Protein AF-A0A8I1Q1S7-F1 (afdb_monomer)

Structure (mmCIF, N/CA/C/O backbone):
data_AF-A0A8I1Q1S7-F1
#
_entry.id   AF-A0A8I1Q1S7-F1
#
loop_
_atom_site.group_PDB
_atom_site.id
_atom_site.type_symbol
_atom_site.label_atom_id
_atom_site.label_alt_id
_atom_site.label_comp_id
_atom_site.label_asym_id
_atom_site.label_entity_id
_atom_site.label_seq_id
_atom_site.pdbx_PDB_ins_code
_atom_site.Cartn_x
_atom_site.Cartn_y
_atom_site.Cartn_z
_atom_site.occupancy
_atom_site.B_iso_or_equiv
_atom_site.auth_seq_id
_atom_site.auth_comp_id
_atom_site.auth_asym_id
_atom_site.auth_atom_id
_atom_site.pdbx_PDB_model_num
ATOM 1 N N . MET A 1 1 ? -30.218 17.780 20.038 1.00 42.03 1 MET A N 1
ATOM 2 C CA . MET A 1 1 ? -30.776 17.510 18.694 1.00 42.03 1 MET A CA 1
ATOM 3 C C . MET A 1 1 ? -29.643 17.587 17.674 1.00 42.03 1 MET A C 1
ATOM 5 O O . MET A 1 1 ? -29.220 18.681 17.337 1.00 42.03 1 MET A O 1
ATOM 9 N N . THR A 1 2 ? -29.057 16.463 17.250 1.00 46.38 2 THR A N 1
ATOM 10 C CA . THR A 1 2 ? -28.008 16.478 16.210 1.00 46.38 2 THR A CA 1
ATOM 11 C C . THR A 1 2 ? -28.668 16.445 14.841 1.00 46.38 2 THR A C 1
ATOM 13 O O . THR A 1 2 ? -29.388 15.492 14.549 1.00 46.38 2 THR A O 1
ATOM 16 N N . ALA A 1 3 ? -28.438 17.475 14.022 1.00 51.31 3 ALA A N 1
ATOM 17 C CA . ALA A 1 3 ? -28.913 17.534 12.644 1.00 51.31 3 ALA A CA 1
ATOM 18 C C . ALA A 1 3 ? -28.589 16.216 11.920 1.00 51.31 3 ALA A C 1
ATOM 20 O O . ALA A 1 3 ? -27.432 15.786 11.889 1.00 51.31 3 ALA A O 1
ATOM 21 N N . SER A 1 4 ? -29.618 15.555 11.386 1.00 63.81 4 SER A N 1
ATOM 22 C CA . SER A 1 4 ? -29.458 14.343 10.584 1.00 63.81 4 SER A CA 1
ATOM 23 C C . SER A 1 4 ? -28.574 14.679 9.385 1.00 63.81 4 SER A C 1
ATOM 25 O O . SER A 1 4 ? -28.957 15.457 8.511 1.00 63.81 4 SER A O 1
ATOM 27 N N . ALA A 1 5 ? -27.347 14.164 9.377 1.00 74.56 5 ALA A N 1
A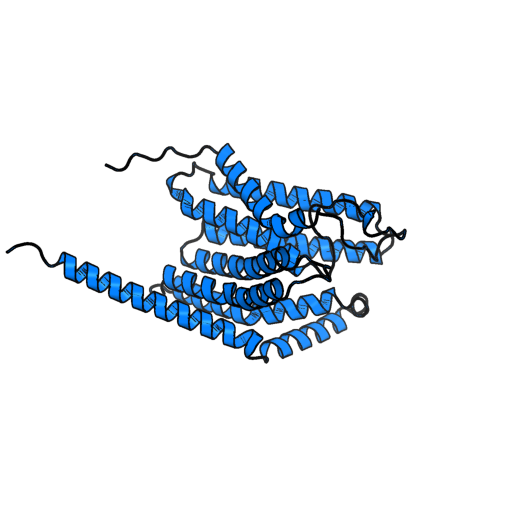TOM 28 C CA . ALA A 1 5 ? -26.440 14.386 8.267 1.00 74.56 5 ALA A CA 1
ATOM 29 C C . ALA A 1 5 ? -27.014 13.745 6.998 1.00 74.56 5 ALA A C 1
ATOM 31 O O . ALA A 1 5 ? -27.356 12.563 7.009 1.00 74.56 5 ALA A O 1
ATOM 32 N N . ARG A 1 6 ? -27.087 14.512 5.903 1.00 82.94 6 ARG A N 1
ATOM 33 C CA . ARG A 1 6 ? -27.602 14.014 4.620 1.00 82.94 6 ARG A CA 1
ATOM 34 C C . ARG A 1 6 ? -26.815 12.774 4.155 1.00 82.94 6 ARG A C 1
ATOM 36 O O . ARG A 1 6 ? -25.581 12.776 4.264 1.00 82.94 6 ARG A O 1
ATOM 43 N N . PRO A 1 7 ? -27.501 11.733 3.644 1.00 87.94 7 PRO A N 1
ATOM 44 C CA . PRO A 1 7 ? -26.839 10.568 3.071 1.00 87.94 7 PRO A CA 1
ATOM 45 C C . PRO A 1 7 ? -26.042 10.969 1.826 1.00 87.94 7 PRO A C 1
ATOM 47 O O . PRO A 1 7 ? -26.438 11.868 1.082 1.00 87.94 7 PRO A O 1
ATOM 50 N N . LEU A 1 8 ? -24.910 10.303 1.604 1.00 92.31 8 LEU A N 1
ATOM 51 C CA . LEU A 1 8 ? -24.112 10.477 0.393 1.00 92.31 8 LEU A CA 1
ATOM 52 C C . LEU A 1 8 ? -24.800 9.757 -0.772 1.00 92.31 8 LEU A C 1
ATOM 54 O O . LEU A 1 8 ? -25.428 8.714 -0.584 1.00 92.31 8 LEU A O 1
ATOM 58 N N . ASN A 1 9 ? -24.656 10.283 -1.985 1.00 95.25 9 ASN A N 1
ATOM 59 C CA . ASN A 1 9 ? -25.058 9.557 -3.186 1.00 95.25 9 ASN A CA 1
ATOM 60 C C . ASN A 1 9 ? -23.926 8.618 -3.652 1.00 95.25 9 ASN A C 1
ATOM 62 O O . ASN A 1 9 ? -22.771 8.737 -3.230 1.00 95.25 9 ASN A O 1
ATOM 66 N N . LEU A 1 10 ? -24.258 7.656 -4.517 1.00 96.44 10 LEU A N 1
ATOM 67 C CA . LEU A 1 10 ? -23.280 6.689 -5.029 1.00 96.44 10 LEU A CA 1
ATOM 68 C C . LEU A 1 10 ? -22.178 7.359 -5.855 1.00 96.44 10 LEU A C 1
ATOM 70 O O . LEU A 1 10 ? -21.025 6.955 -5.751 1.00 96.44 10 LEU A O 1
ATOM 74 N N . LEU A 1 11 ? -22.505 8.414 -6.606 1.00 97.19 11 LEU A N 1
ATOM 75 C CA . LEU A 1 11 ? -21.528 9.160 -7.399 1.00 97.19 11 LEU A CA 1
ATOM 76 C C . LEU A 1 11 ? -20.424 9.765 -6.522 1.00 97.19 11 LEU A C 1
ATOM 78 O O . LEU A 1 11 ? -19.246 9.639 -6.837 1.00 97.19 11 LEU A O 1
ATOM 82 N N . LEU A 1 12 ? -20.786 10.357 -5.383 1.00 97.31 12 LEU A N 1
ATOM 83 C CA . LEU A 1 12 ? -19.822 10.896 -4.429 1.00 97.31 12 LEU A CA 1
ATOM 84 C C . LEU A 1 12 ? -18.992 9.784 -3.777 1.00 97.31 12 LEU A C 1
ATOM 86 O O . LEU A 1 12 ? -17.811 9.979 -3.516 1.00 97.31 12 LEU A O 1
ATOM 90 N N . CYS A 1 13 ? -19.573 8.602 -3.560 1.00 98.06 13 CYS A N 1
ATOM 91 C CA . CYS A 1 13 ? -18.819 7.434 -3.099 1.00 98.06 13 CYS A CA 1
ATOM 92 C C . CYS A 1 13 ? -17.771 6.996 -4.137 1.00 98.06 13 CYS A C 1
ATOM 94 O O . CYS A 1 13 ? -16.625 6.748 -3.770 1.00 98.06 13 CYS A O 1
ATOM 96 N N . VAL A 1 14 ? -18.125 6.971 -5.428 1.00 98.44 14 VAL A N 1
ATOM 97 C CA . VAL A 1 14 ? -17.162 6.728 -6.517 1.00 98.44 14 VAL A CA 1
ATOM 98 C C . VAL A 1 14 ? -16.082 7.810 -6.531 1.00 98.44 14 VAL A C 1
ATOM 100 O O . VAL A 1 14 ? -14.900 7.479 -6.569 1.00 98.44 14 VAL A O 1
ATOM 103 N N . ALA A 1 15 ? -16.460 9.086 -6.424 1.00 98.50 15 ALA A N 1
ATOM 104 C CA . ALA A 1 15 ? -15.519 10.206 -6.406 1.00 98.50 15 ALA A CA 1
ATOM 105 C C . ALA A 1 15 ? -14.531 10.127 -5.229 1.00 98.50 15 ALA A C 1
ATOM 107 O O . ALA A 1 15 ? -13.346 10.391 -5.410 1.00 98.50 15 ALA A O 1
ATOM 108 N N . ILE A 1 16 ? -14.983 9.698 -4.045 1.00 98.56 16 ILE A N 1
ATOM 109 C CA . ILE A 1 16 ? -14.106 9.416 -2.897 1.00 98.56 16 ILE A CA 1
ATOM 110 C C . ILE A 1 16 ? -13.096 8.318 -3.248 1.00 98.56 16 ILE A C 1
ATOM 112 O O . ILE A 1 16 ? -11.919 8.449 -2.924 1.00 98.56 16 ILE A O 1
ATOM 116 N N . GLY A 1 17 ? -13.538 7.251 -3.918 1.00 98.75 17 GLY A N 1
ATOM 117 C CA . GLY A 1 17 ? -12.654 6.179 -4.375 1.00 98.75 17 GLY A CA 1
ATOM 118 C C . GLY A 1 17 ? -11.604 6.658 -5.379 1.00 98.75 17 GLY A C 1
ATOM 119 O O . GLY A 1 17 ? -10.420 6.374 -5.217 1.00 98.75 17 GLY A O 1
ATOM 120 N N . VAL A 1 18 ? -12.024 7.446 -6.370 1.00 98.81 18 VAL A N 1
ATOM 121 C CA . VAL A 1 18 ? -11.129 8.058 -7.363 1.00 98.81 18 VAL A CA 1
ATOM 122 C C . VAL A 1 18 ? -10.103 8.962 -6.681 1.00 98.81 18 VAL A C 1
ATOM 124 O O . VAL A 1 18 ? -8.904 8.801 -6.896 1.00 98.81 18 VAL A O 1
ATOM 127 N N . ALA A 1 19 ? -10.551 9.865 -5.805 1.00 98.75 19 ALA A N 1
ATOM 128 C CA . ALA A 1 19 ? -9.669 10.760 -5.063 1.00 98.75 19 ALA A CA 1
ATOM 129 C C . ALA A 1 19 ? -8.667 9.983 -4.197 1.00 98.75 19 ALA A C 1
ATOM 131 O O . ALA A 1 19 ? -7.489 10.324 -4.163 1.00 98.75 19 ALA A O 1
ATOM 132 N N . ALA A 1 20 ? -9.104 8.905 -3.544 1.00 98.81 20 ALA A N 1
ATOM 133 C CA . ALA A 1 20 ? -8.230 8.057 -2.745 1.00 98.81 20 ALA A CA 1
ATOM 134 C C . ALA A 1 20 ? -7.141 7.372 -3.589 1.00 98.81 20 ALA A C 1
ATOM 136 O O . ALA A 1 20 ? -5.979 7.344 -3.186 1.00 98.81 20 ALA A O 1
ATOM 137 N N . ALA A 1 21 ? -7.480 6.868 -4.778 1.00 98.62 21 ALA A N 1
ATOM 138 C CA . ALA A 1 21 ? -6.491 6.290 -5.684 1.00 98.62 21 ALA A CA 1
ATOM 139 C C . ALA A 1 21 ? -5.512 7.339 -6.232 1.00 98.62 21 ALA A C 1
ATOM 141 O O . ALA A 1 21 ? -4.316 7.067 -6.285 1.00 98.62 21 ALA A O 1
ATOM 142 N N . ILE A 1 22 ? -5.984 8.549 -6.555 1.00 98.56 22 ILE A N 1
ATOM 143 C CA . ILE A 1 22 ? -5.115 9.671 -6.951 1.00 98.56 22 ILE A CA 1
ATOM 144 C C . ILE A 1 22 ? -4.149 10.029 -5.818 1.00 98.56 22 ILE A C 1
ATOM 146 O O . ILE A 1 22 ? -2.958 10.179 -6.073 1.00 98.56 22 ILE A O 1
ATOM 150 N N . VAL A 1 23 ? -4.625 10.089 -4.566 1.00 98.56 23 VAL A N 1
ATOM 151 C CA . VAL A 1 23 ? -3.761 10.268 -3.385 1.00 98.56 23 VAL A CA 1
ATOM 152 C C . VAL A 1 23 ? -2.688 9.179 -3.330 1.00 98.56 23 VAL A C 1
ATOM 154 O O . VAL A 1 23 ? -1.519 9.480 -3.105 1.00 98.56 23 VAL A O 1
ATOM 157 N N . GLY A 1 24 ? -3.055 7.926 -3.606 1.00 98.38 24 GLY A N 1
ATOM 158 C CA . GLY A 1 24 ? -2.105 6.819 -3.722 1.00 98.38 24 GLY A CA 1
ATOM 159 C C . GLY A 1 24 ? -1.012 7.060 -4.767 1.00 98.38 24 GLY A C 1
ATOM 160 O O . GLY A 1 24 ? 0.151 6.799 -4.489 1.00 98.38 24 GLY A O 1
ATOM 161 N N . LEU A 1 25 ? -1.356 7.622 -5.927 1.00 98.12 25 LEU A N 1
ATOM 162 C CA . LEU A 1 25 ? -0.417 7.897 -7.022 1.00 98.12 25 LEU A CA 1
ATOM 163 C C . LEU A 1 25 ? 0.408 9.184 -6.844 1.00 98.12 25 LEU A C 1
ATOM 165 O O . LEU A 1 25 ? 1.323 9.420 -7.632 1.00 98.12 25 LEU A O 1
ATOM 169 N N . LEU A 1 26 ? 0.134 10.008 -5.824 1.00 97.31 26 LEU A N 1
ATOM 170 C CA . LEU A 1 26 ? 0.815 11.296 -5.618 1.00 97.31 26 LEU A CA 1
ATOM 171 C C . LEU A 1 26 ? 2.350 11.240 -5.673 1.00 97.31 26 LEU A C 1
ATOM 173 O O . LEU A 1 26 ? 2.903 12.097 -6.361 1.00 97.31 26 LEU A O 1
ATOM 177 N N . PRO A 1 27 ? 3.047 10.267 -5.044 1.00 95.69 27 PRO A N 1
ATOM 178 C CA . PRO A 1 27 ? 4.507 10.183 -5.097 1.00 95.69 27 PRO A CA 1
ATOM 179 C C . PRO A 1 27 ? 5.053 10.129 -6.521 1.00 95.69 27 PRO A C 1
ATOM 181 O O . PRO A 1 27 ? 6.169 10.564 -6.767 1.00 95.69 27 PRO A O 1
ATOM 184 N N . TRP A 1 28 ? 4.264 9.604 -7.458 1.00 96.69 28 TRP A N 1
ATOM 185 C CA . TRP A 1 28 ? 4.623 9.519 -8.864 1.00 96.69 28 TRP A CA 1
ATOM 186 C C . TRP A 1 28 ? 4.097 10.688 -9.696 1.00 96.69 28 TRP A C 1
ATOM 188 O O . TRP A 1 28 ? 4.766 11.158 -10.611 1.00 96.69 28 TRP A O 1
ATOM 198 N N . ILE A 1 29 ? 2.921 11.216 -9.359 1.00 96.06 29 ILE A N 1
ATOM 199 C CA . ILE A 1 29 ? 2.371 12.399 -10.032 1.00 96.06 29 ILE A CA 1
ATOM 200 C C . ILE A 1 29 ? 3.326 13.591 -9.893 1.00 96.06 29 ILE A C 1
ATOM 202 O O . ILE A 1 29 ? 3.583 14.288 -10.874 1.00 96.06 29 ILE A O 1
ATOM 206 N N . VAL A 1 30 ? 3.903 13.801 -8.704 1.00 94.44 30 VAL A N 1
ATOM 207 C CA . VAL A 1 30 ? 4.793 14.947 -8.444 1.00 94.44 30 VAL A CA 1
ATOM 208 C C . VAL A 1 30 ? 6.138 14.870 -9.174 1.00 94.44 30 VAL A C 1
ATOM 210 O O . VAL A 1 30 ? 6.805 15.891 -9.299 1.00 94.44 30 VAL A O 1
ATOM 213 N N . THR A 1 31 ? 6.535 13.700 -9.687 1.00 90.88 31 THR A N 1
ATOM 214 C CA . THR A 1 31 ? 7.765 13.544 -10.488 1.00 90.88 31 THR A CA 1
ATOM 215 C C . THR A 1 31 ? 7.543 13.800 -11.980 1.00 90.88 31 THR A C 1
ATOM 217 O O . THR A 1 31 ? 8.477 13.684 -12.770 1.00 90.88 31 THR A O 1
ATOM 220 N N . GLY A 1 32 ? 6.312 14.120 -12.395 1.00 92.56 32 GLY A N 1
ATOM 221 C CA . GLY A 1 32 ? 5.947 14.293 -13.803 1.00 92.56 32 GLY A CA 1
ATOM 222 C C . GLY A 1 32 ? 5.611 12.987 -14.530 1.00 92.56 32 GLY A C 1
ATOM 223 O O . GLY A 1 32 ? 5.350 13.015 -15.730 1.00 92.56 32 GLY A O 1
ATOM 224 N N . MET A 1 33 ? 5.578 11.853 -13.819 1.00 94.44 33 MET A N 1
ATOM 225 C CA . MET A 1 33 ? 5.112 10.553 -14.323 1.00 94.44 33 MET A CA 1
ATOM 226 C C . MET A 1 33 ? 5.853 10.002 -15.554 1.00 94.44 33 MET A C 1
ATOM 228 O O . MET A 1 33 ? 5.333 9.135 -16.259 1.00 94.44 33 MET A O 1
ATOM 232 N N . ARG A 1 34 ? 7.065 10.484 -15.840 1.00 94.44 34 ARG A N 1
ATOM 233 C CA . ARG A 1 34 ? 7.883 9.981 -16.952 1.00 94.44 34 ARG A CA 1
ATOM 234 C C . ARG A 1 34 ? 8.442 8.614 -16.617 1.00 94.44 34 ARG A C 1
ATOM 236 O O . ARG A 1 34 ? 9.060 8.453 -15.572 1.00 94.44 34 ARG A O 1
ATOM 243 N N . LEU A 1 35 ? 8.233 7.637 -17.491 1.00 93.75 35 LEU A N 1
ATOM 244 C CA . LEU A 1 35 ? 8.673 6.265 -17.273 1.00 93.75 35 LEU A CA 1
ATOM 245 C C . LEU A 1 35 ? 10.171 6.222 -16.896 1.00 93.75 35 LEU A C 1
ATOM 247 O O . LEU A 1 35 ? 10.981 6.864 -17.567 1.00 93.75 35 LEU A O 1
ATOM 251 N N . PRO A 1 36 ? 10.570 5.461 -15.857 1.00 91.75 36 PRO A N 1
ATOM 252 C CA . PRO A 1 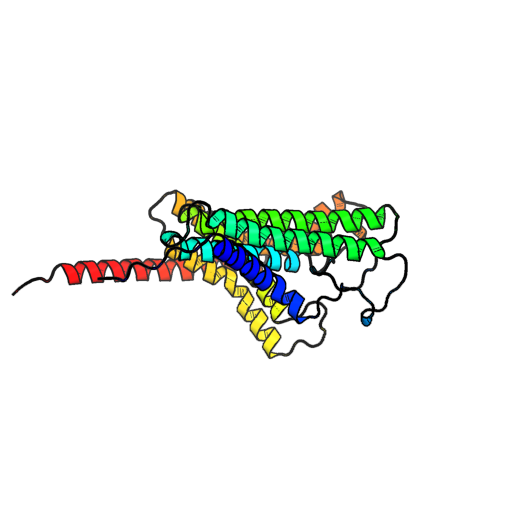36 ? 11.985 5.252 -15.567 1.00 91.75 36 PRO A CA 1
ATOM 253 C C . PRO A 1 36 ? 12.706 4.631 -16.767 1.00 91.75 36 PRO A C 1
ATOM 255 O O . PRO A 1 36 ? 12.077 3.934 -17.568 1.00 91.75 36 PRO A O 1
ATOM 258 N N . LEU A 1 37 ? 14.025 4.821 -16.857 1.00 90.50 37 LEU A N 1
ATOM 259 C CA . LEU A 1 37 ? 14.824 4.285 -17.960 1.00 90.50 37 LEU A CA 1
ATOM 260 C C . LEU A 1 37 ? 14.599 2.770 -18.134 1.00 90.50 37 LEU A C 1
ATOM 262 O O . LEU A 1 37 ? 14.792 1.986 -17.199 1.00 90.50 37 LEU A O 1
ATOM 266 N N . GLN A 1 38 ? 14.198 2.354 -19.338 1.00 90.00 38 GLN A N 1
ATOM 267 C CA . GLN A 1 38 ? 13.896 0.958 -19.645 1.00 90.00 38 GLN A CA 1
ATOM 268 C C . GLN A 1 38 ? 15.071 0.265 -20.329 1.00 90.00 38 GLN A C 1
ATOM 270 O O . GLN A 1 38 ? 15.273 0.373 -21.533 1.00 90.00 38 GLN A O 1
ATOM 275 N N . ASN A 1 39 ? 15.794 -0.557 -19.574 1.00 84.69 39 ASN A N 1
ATOM 276 C CA . ASN A 1 39 ? 16.903 -1.351 -20.122 1.00 84.69 39 ASN A CA 1
ATOM 277 C C . ASN A 1 39 ? 16.437 -2.507 -21.029 1.00 84.69 39 ASN A C 1
ATOM 279 O O . ASN A 1 39 ? 17.267 -3.180 -21.629 1.00 84.69 39 ASN A O 1
ATOM 283 N N . ALA A 1 40 ? 15.130 -2.782 -21.072 1.00 85.31 40 ALA A N 1
ATOM 284 C CA . ALA A 1 40 ? 14.526 -3.850 -21.870 1.00 85.31 40 ALA A CA 1
ATOM 285 C C . ALA A 1 40 ? 13.922 -3.342 -23.194 1.00 85.31 40 ALA A C 1
ATOM 287 O O . ALA A 1 40 ? 13.301 -4.114 -23.926 1.00 85.31 40 ALA A O 1
ATOM 288 N N . TRP A 1 41 ? 14.060 -2.048 -23.493 1.00 90.50 41 TRP A N 1
ATOM 289 C CA . TRP A 1 41 ? 13.573 -1.466 -24.739 1.00 90.50 41 TRP A CA 1
ATOM 290 C C . TRP A 1 41 ? 14.485 -1.781 -25.926 1.00 90.50 41 TRP A C 1
ATOM 292 O O . TRP A 1 41 ? 15.680 -2.028 -25.766 1.00 90.50 41 TRP A O 1
ATOM 302 N N . ALA A 1 42 ? 13.893 -1.840 -27.121 1.00 88.44 42 ALA A N 1
ATOM 303 C CA . ALA A 1 42 ? 14.597 -2.218 -28.347 1.00 88.44 42 ALA A CA 1
ATOM 304 C C . ALA A 1 42 ? 15.544 -1.118 -28.839 1.00 88.44 42 ALA A C 1
ATOM 306 O O . ALA A 1 42 ? 16.627 -1.414 -29.339 1.00 88.44 42 ALA A O 1
ATOM 307 N N . ALA A 1 43 ? 15.141 0.139 -28.663 1.00 88.38 43 ALA A N 1
ATOM 308 C CA . ALA A 1 43 ? 15.950 1.312 -28.950 1.00 88.38 43 ALA A CA 1
ATOM 309 C C . ALA A 1 43 ? 16.303 2.036 -27.648 1.00 88.38 43 ALA A C 1
ATOM 311 O O . ALA A 1 43 ? 15.501 2.084 -26.711 1.00 88.38 43 ALA A O 1
ATOM 312 N N . ALA A 1 44 ? 17.499 2.621 -27.607 1.00 87.44 44 ALA A N 1
ATOM 313 C CA . ALA A 1 44 ? 17.868 3.536 -26.540 1.00 87.44 44 ALA A CA 1
ATOM 314 C C . ALA A 1 44 ? 17.041 4.821 -26.674 1.00 87.44 44 ALA A C 1
ATOM 316 O O . ALA A 1 44 ? 17.011 5.436 -27.738 1.00 87.44 44 ALA A O 1
ATOM 317 N N . VAL A 1 45 ? 16.382 5.215 -25.587 1.00 91.12 45 VAL A N 1
ATOM 318 C CA . VAL A 1 45 ? 15.589 6.444 -25.495 1.00 91.12 45 VAL A CA 1
ATOM 319 C C . VAL A 1 45 ? 16.132 7.251 -24.324 1.00 91.12 45 VAL A C 1
ATOM 321 O O . VAL A 1 45 ? 16.422 6.688 -23.263 1.00 91.12 45 VAL A O 1
ATOM 324 N N . MET A 1 46 ? 16.329 8.553 -24.531 1.00 91.00 46 MET A N 1
ATOM 325 C CA . MET A 1 46 ? 16.847 9.429 -23.484 1.00 91.00 46 MET A CA 1
ATOM 326 C C . MET A 1 46 ? 15.820 9.584 -22.353 1.00 91.00 46 MET A C 1
ATOM 328 O O . MET A 1 46 ? 14.618 9.504 -22.610 1.00 91.00 46 MET A O 1
ATOM 332 N N . PRO A 1 47 ? 16.256 9.817 -21.100 1.00 87.81 47 PRO A N 1
ATOM 333 C CA . PRO A 1 47 ? 15.342 9.978 -19.966 1.00 87.81 47 PRO A CA 1
ATOM 334 C C . PRO A 1 47 ? 14.244 11.029 -20.195 1.00 87.81 47 PRO A C 1
ATOM 336 O O . PRO A 1 47 ? 13.092 10.800 -19.829 1.00 87.81 47 PRO A O 1
ATOM 339 N N . ASP A 1 48 ? 14.579 12.140 -20.855 1.00 89.19 48 ASP A N 1
ATOM 340 C CA . ASP A 1 48 ? 13.645 13.239 -21.136 1.00 89.19 48 ASP A CA 1
ATOM 341 C C . ASP A 1 48 ? 12.637 12.918 -22.252 1.00 89.19 48 ASP A C 1
ATOM 343 O O . ASP A 1 48 ? 11.588 13.560 -22.345 1.00 89.19 48 ASP A O 1
ATOM 347 N N . ASP A 1 49 ? 12.904 11.882 -23.045 1.00 92.44 49 ASP A N 1
ATOM 348 C CA . ASP A 1 49 ? 12.037 11.408 -24.128 1.00 92.44 49 ASP A CA 1
ATOM 349 C C . ASP A 1 49 ? 11.205 10.184 -23.714 1.00 92.44 49 ASP A C 1
ATOM 351 O O . ASP A 1 49 ? 10.373 9.698 -24.483 1.00 92.44 49 ASP A O 1
ATOM 355 N N . MET A 1 50 ? 11.390 9.679 -22.487 1.00 94.56 50 MET A N 1
ATOM 356 C CA . MET A 1 50 ? 10.583 8.577 -21.968 1.00 94.56 50 MET A CA 1
ATOM 357 C C . MET A 1 50 ? 9.105 8.988 -21.865 1.00 94.56 50 MET A C 1
ATOM 359 O O . MET A 1 50 ? 8.796 10.089 -21.380 1.00 94.56 50 MET A O 1
ATOM 363 N N . PRO A 1 51 ? 8.170 8.111 -22.285 1.00 95.75 51 PRO A N 1
ATOM 364 C CA . PRO A 1 51 ? 6.750 8.426 -22.292 1.00 95.75 51 PRO A CA 1
ATOM 365 C C . PRO A 1 51 ? 6.206 8.574 -20.872 1.00 95.75 51 PRO A C 1
ATOM 367 O O . PRO A 1 51 ? 6.750 8.043 -19.902 1.00 95.75 51 PRO A O 1
ATOM 370 N N . ILE A 1 52 ? 5.071 9.255 -20.758 1.00 96.75 52 ILE A N 1
ATOM 371 C CA . ILE A 1 52 ? 4.336 9.339 -19.499 1.00 96.75 52 ILE A CA 1
ATOM 372 C C . ILE A 1 52 ? 3.625 8.007 -19.236 1.00 96.75 52 ILE A C 1
ATOM 374 O O . ILE A 1 52 ? 2.931 7.468 -20.102 1.00 96.75 52 ILE A O 1
ATOM 378 N N . ALA A 1 53 ? 3.766 7.499 -18.017 1.00 97.38 53 ALA A N 1
ATOM 379 C CA . ALA A 1 53 ? 3.099 6.300 -17.538 1.00 97.38 53 ALA A CA 1
ATOM 380 C C . ALA A 1 53 ? 2.537 6.542 -16.136 1.00 97.38 53 ALA A C 1
ATOM 382 O O . ALA A 1 53 ? 3.206 7.133 -15.300 1.00 97.38 53 ALA A O 1
ATOM 383 N N . LEU A 1 54 ? 1.331 6.067 -15.840 1.00 97.62 54 LEU A N 1
ATOM 384 C CA . LEU A 1 54 ? 0.664 6.298 -14.550 1.00 97.62 54 LEU A CA 1
ATOM 385 C C . LEU A 1 54 ? 1.283 5.516 -13.380 1.00 97.62 54 LEU A C 1
ATOM 387 O O . LEU A 1 54 ? 1.006 5.815 -12.220 1.00 97.62 54 LEU A O 1
ATOM 391 N N . LEU A 1 55 ? 2.133 4.535 -13.677 1.00 97.69 55 LEU A N 1
ATOM 392 C CA . LEU A 1 55 ? 2.939 3.785 -12.719 1.00 97.69 55 LEU A CA 1
ATOM 393 C C . LEU A 1 55 ? 4.417 3.794 -13.140 1.00 97.69 55 LEU A C 1
ATOM 395 O O . LEU A 1 55 ? 4.707 3.605 -14.328 1.00 97.69 55 LEU A O 1
ATOM 399 N N . PRO A 1 56 ? 5.355 3.930 -12.184 1.00 96.19 56 PRO A N 1
ATOM 400 C CA . PRO A 1 56 ? 6.788 3.882 -12.433 1.00 96.19 56 PRO A CA 1
ATOM 401 C C . PRO A 1 56 ? 7.218 2.436 -12.682 1.00 96.19 56 PRO A C 1
ATOM 403 O O . PRO A 1 56 ? 7.685 1.760 -11.773 1.00 96.19 56 PRO A O 1
ATOM 406 N N . PHE A 1 57 ? 7.032 1.930 -13.898 1.00 95.31 57 PHE A N 1
ATOM 407 C CA . PHE A 1 57 ? 7.300 0.530 -14.227 1.00 95.31 57 PHE A CA 1
ATOM 408 C C . PHE A 1 57 ? 8.803 0.220 -14.202 1.00 95.31 57 PHE A C 1
ATOM 410 O O . PHE A 1 57 ? 9.533 0.549 -15.134 1.00 95.31 57 PHE A O 1
ATOM 417 N N . SER A 1 58 ? 9.287 -0.396 -13.125 1.00 92.06 58 SER A N 1
ATOM 418 C CA . SER A 1 58 ? 10.685 -0.810 -12.978 1.00 92.06 58 SER A CA 1
ATOM 419 C C . SER A 1 58 ? 10.830 -1.843 -11.849 1.00 92.06 58 SER A C 1
ATOM 421 O O . SER A 1 58 ? 10.081 -1.784 -10.870 1.00 92.06 58 SER A O 1
ATOM 423 N N . PRO A 1 59 ? 11.810 -2.768 -11.911 1.00 90.12 59 PRO A N 1
ATOM 424 C CA . PRO A 1 59 ? 12.124 -3.659 -10.794 1.00 90.12 59 PRO A CA 1
ATOM 425 C C . PRO A 1 59 ? 12.532 -2.904 -9.521 1.00 90.12 59 PRO A C 1
ATOM 427 O O . PRO A 1 59 ? 12.327 -3.391 -8.413 1.00 90.12 59 PRO A O 1
ATOM 430 N N . TYR A 1 60 ? 13.088 -1.696 -9.666 1.00 90.44 60 TYR A N 1
ATOM 431 C CA . TYR A 1 60 ? 13.574 -0.890 -8.541 1.00 90.44 60 TYR A CA 1
ATOM 432 C C . TYR A 1 60 ? 12.460 -0.132 -7.808 1.00 90.44 60 TYR A C 1
ATOM 434 O O . TYR A 1 60 ? 12.675 0.384 -6.716 1.00 90.44 60 TYR A O 1
ATOM 442 N N . THR A 1 61 ? 11.262 -0.073 -8.387 1.00 93.44 61 THR A N 1
ATOM 443 C CA . THR A 1 61 ? 10.107 0.655 -7.844 1.00 93.44 61 THR A CA 1
ATOM 444 C C . THR A 1 61 ? 8.975 -0.277 -7.432 1.00 93.44 61 THR A C 1
ATOM 446 O O . THR A 1 61 ? 7.905 0.210 -7.086 1.00 93.44 61 THR A O 1
ATOM 449 N N . LEU A 1 62 ? 9.179 -1.602 -7.412 1.00 94.31 62 LEU A N 1
ATOM 450 C CA . LEU A 1 62 ? 8.143 -2.575 -7.026 1.00 94.31 62 LEU A CA 1
ATOM 451 C C . LEU A 1 62 ? 7.519 -2.254 -5.664 1.00 94.31 62 LEU A C 1
ATOM 453 O O . LEU A 1 62 ? 6.299 -2.232 -5.519 1.00 94.31 62 LEU A O 1
ATOM 457 N N . ILE A 1 63 ? 8.365 -1.954 -4.680 1.00 94.56 63 ILE A N 1
ATOM 458 C CA . ILE A 1 63 ? 7.943 -1.644 -3.311 1.00 94.56 63 ILE A CA 1
ATOM 459 C C . ILE A 1 63 ? 7.189 -0.305 -3.268 1.00 94.56 63 ILE A C 1
ATOM 461 O O . ILE A 1 63 ? 6.166 -0.194 -2.595 1.00 94.56 63 ILE A O 1
ATOM 465 N N . LEU A 1 64 ? 7.636 0.689 -4.044 1.00 95.31 64 LEU A N 1
ATOM 466 C CA . LEU A 1 64 ? 6.947 1.974 -4.177 1.00 95.31 64 LEU A CA 1
ATOM 467 C C . LEU A 1 64 ? 5.582 1.814 -4.862 1.00 95.31 64 LEU A C 1
ATOM 469 O O . LEU A 1 64 ? 4.598 2.369 -4.384 1.00 95.31 64 LEU A O 1
ATOM 473 N N . MET A 1 65 ? 5.490 1.031 -5.942 1.00 97.00 65 MET A N 1
ATOM 474 C CA . MET A 1 65 ? 4.223 0.724 -6.617 1.00 97.00 65 MET A CA 1
ATOM 475 C C . MET A 1 65 ? 3.241 0.036 -5.669 1.00 97.00 65 MET A C 1
ATOM 477 O O . MET A 1 65 ? 2.077 0.433 -5.609 1.00 97.00 65 MET A O 1
ATOM 481 N N . ALA A 1 66 ? 3.714 -0.928 -4.874 1.00 97.44 66 ALA A N 1
ATOM 482 C CA . ALA A 1 66 ? 2.908 -1.545 -3.828 1.00 97.44 66 ALA A CA 1
ATOM 483 C C . ALA A 1 66 ? 2.430 -0.510 -2.798 1.00 97.44 66 ALA A C 1
ATOM 485 O O . ALA A 1 66 ? 1.236 -0.451 -2.504 1.00 97.44 66 ALA A O 1
ATOM 486 N N . GLY A 1 67 ? 3.330 0.356 -2.317 1.00 97.44 67 GLY A N 1
ATOM 487 C CA . GLY A 1 67 ? 3.003 1.473 -1.430 1.00 97.44 67 GLY A CA 1
ATOM 488 C C . GLY A 1 67 ? 1.893 2.360 -1.993 1.00 97.44 67 GLY A C 1
ATOM 489 O O . GLY A 1 67 ? 0.866 2.551 -1.353 1.00 97.44 67 GLY A O 1
ATOM 490 N N . MET A 1 68 ? 2.033 2.828 -3.233 1.00 98.38 68 MET A N 1
ATOM 491 C CA . MET A 1 68 ? 1.052 3.697 -3.891 1.00 98.38 68 MET A CA 1
ATOM 492 C C . MET A 1 68 ? -0.335 3.068 -4.023 1.00 98.38 68 MET A C 1
ATOM 494 O O . MET A 1 68 ? -1.343 3.678 -3.650 1.00 98.38 68 MET A O 1
ATOM 498 N N . LEU A 1 69 ? -0.395 1.833 -4.518 1.00 98.62 69 LEU A N 1
ATOM 499 C CA . LEU A 1 69 ? -1.658 1.141 -4.764 1.00 98.62 69 LEU A CA 1
ATOM 500 C C . LEU A 1 69 ? -2.359 0.763 -3.453 1.00 98.62 69 LEU A C 1
ATOM 502 O O . LEU A 1 69 ? -3.569 0.966 -3.309 1.00 98.62 69 LEU A O 1
ATOM 506 N N . VAL A 1 70 ? -1.610 0.263 -2.469 1.00 98.69 70 VAL A N 1
ATOM 507 C CA . VAL A 1 70 ? -2.170 -0.148 -1.177 1.00 98.69 70 VAL A CA 1
ATOM 508 C C . VAL A 1 70 ? -2.558 1.066 -0.332 1.00 98.69 70 VAL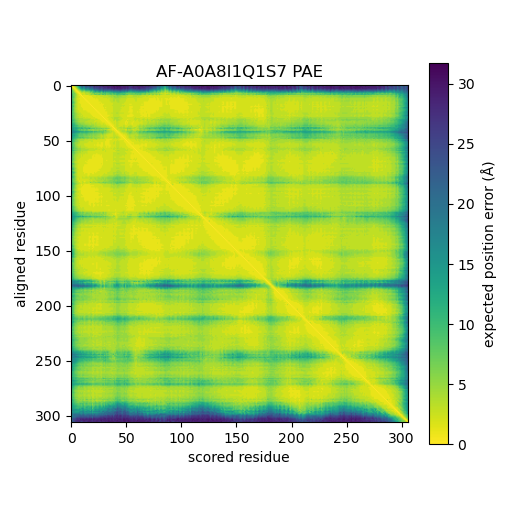 A C 1
ATOM 510 O O . VAL A 1 70 ? -3.647 1.069 0.243 1.00 98.69 70 VAL A O 1
ATOM 513 N N . THR A 1 71 ? -1.746 2.126 -0.293 1.00 98.62 71 THR A N 1
ATOM 514 C CA . THR A 1 71 ? -2.072 3.356 0.446 1.00 98.62 71 THR A CA 1
ATOM 515 C C . THR A 1 71 ? -3.304 4.045 -0.129 1.00 98.62 71 THR A C 1
ATOM 517 O O . THR A 1 71 ? -4.201 4.397 0.637 1.00 98.62 71 THR A O 1
ATOM 520 N N . GLY A 1 72 ? -3.425 4.167 -1.456 1.00 98.38 72 GLY A N 1
ATOM 521 C CA . GLY A 1 72 ? -4.631 4.732 -2.070 1.00 98.38 72 GLY A CA 1
ATOM 522 C C . GLY A 1 72 ? -5.895 3.935 -1.722 1.00 98.38 72 GLY A C 1
ATOM 523 O O . GLY A 1 72 ? -6.918 4.499 -1.326 1.00 98.38 72 GLY A O 1
ATOM 524 N N . ALA A 1 73 ? -5.813 2.603 -1.759 1.00 98.75 73 ALA A N 1
ATOM 525 C CA . ALA A 1 73 ? -6.921 1.742 -1.357 1.00 98.75 73 ALA A CA 1
ATOM 526 C C . ALA A 1 73 ? -7.242 1.846 0.148 1.00 98.75 73 ALA A C 1
ATOM 528 O O . ALA A 1 73 ? -8.414 1.860 0.536 1.00 98.75 73 ALA A O 1
ATOM 529 N N . ALA A 1 74 ? -6.227 1.990 1.003 1.00 98.62 74 ALA A N 1
ATOM 530 C CA . ALA A 1 74 ? -6.395 2.192 2.437 1.00 98.62 74 ALA A CA 1
ATOM 531 C C . ALA A 1 74 ? -7.064 3.531 2.779 1.00 98.62 74 ALA A C 1
ATOM 533 O O . ALA A 1 74 ? -7.905 3.576 3.682 1.00 98.62 74 ALA A O 1
ATOM 534 N N . VAL A 1 75 ? -6.750 4.608 2.051 1.00 98.75 75 VAL A N 1
ATOM 535 C CA . VAL A 1 75 ? -7.440 5.904 2.176 1.00 98.75 75 VAL A CA 1
ATOM 536 C C . VAL A 1 75 ? -8.925 5.735 1.850 1.00 98.75 75 VAL A C 1
ATOM 538 O O . VAL A 1 75 ? -9.778 6.142 2.644 1.00 98.75 75 VAL A O 1
ATOM 541 N N . GLY A 1 76 ? -9.250 5.041 0.754 1.00 98.56 76 GLY A N 1
ATOM 542 C CA . GLY A 1 76 ? -10.631 4.719 0.382 1.00 98.56 76 GLY A CA 1
ATOM 543 C C . GLY A 1 76 ? -11.340 3.871 1.444 1.00 98.56 76 GLY A C 1
ATOM 544 O O . GLY A 1 76 ? -12.458 4.182 1.860 1.00 98.56 76 GLY A O 1
ATOM 545 N N . GLY A 1 77 ? -10.666 2.842 1.964 1.00 98.44 77 GLY A N 1
ATOM 546 C CA . GLY A 1 77 ? -11.191 1.988 3.029 1.00 98.44 77 GLY A CA 1
ATOM 547 C C . GLY A 1 77 ? -11.457 2.753 4.327 1.00 98.44 77 GLY A C 1
ATOM 548 O O . GLY A 1 77 ? -12.492 2.568 4.974 1.00 98.44 77 GLY A O 1
ATOM 549 N N . THR A 1 78 ? -10.555 3.669 4.680 1.00 98.50 78 THR A N 1
ATOM 550 C CA . THR A 1 78 ? -10.673 4.536 5.858 1.00 98.50 78 THR A CA 1
ATOM 551 C C . THR A 1 78 ? -11.847 5.496 5.706 1.00 98.50 78 THR A C 1
ATOM 553 O O . THR A 1 78 ? -12.675 5.585 6.615 1.00 98.50 78 THR A O 1
ATOM 556 N N . ALA A 1 79 ? -11.990 6.142 4.545 1.00 98.19 79 ALA A N 1
ATOM 557 C CA . ALA A 1 79 ? -13.151 6.971 4.233 1.00 98.19 79 ALA A CA 1
ATOM 558 C C . ALA A 1 79 ? -14.454 6.160 4.330 1.00 98.19 79 ALA A C 1
ATOM 560 O O . ALA A 1 79 ? -15.403 6.595 4.983 1.00 98.19 79 ALA A O 1
ATOM 561 N N . GLY A 1 80 ? -14.474 4.939 3.786 1.00 97.81 80 GLY A N 1
ATOM 562 C CA . GLY A 1 80 ? -15.604 4.016 3.894 1.00 97.81 80 GLY A CA 1
ATOM 563 C C . GLY A 1 80 ? -15.975 3.676 5.344 1.00 97.81 80 GLY A C 1
ATOM 564 O O . GLY A 1 80 ? -17.152 3.712 5.712 1.00 97.81 80 GLY A O 1
ATOM 565 N N . ARG A 1 81 ? -14.981 3.416 6.206 1.00 97.19 81 ARG A N 1
ATOM 566 C CA . ARG A 1 81 ? -15.202 3.167 7.642 1.00 97.19 81 ARG A CA 1
ATOM 567 C C . ARG A 1 81 ? -15.723 4.409 8.369 1.00 97.19 81 ARG A C 1
ATOM 569 O O . ARG A 1 81 ? -16.661 4.289 9.159 1.00 97.19 81 ARG A O 1
ATOM 576 N N . LEU A 1 82 ? -15.124 5.577 8.136 1.00 96.88 82 LEU A N 1
ATOM 577 C CA . LEU A 1 82 ? -15.480 6.829 8.816 1.00 96.88 82 LEU A CA 1
ATOM 578 C C . LEU A 1 82 ? -16.871 7.327 8.408 1.00 96.88 82 LEU A C 1
ATOM 580 O O . LEU A 1 82 ? -17.651 7.775 9.248 1.00 96.88 82 LEU A O 1
ATOM 584 N N . LEU A 1 83 ? -17.210 7.191 7.127 1.00 96.19 83 LEU A N 1
ATOM 585 C CA . LEU A 1 83 ? -18.474 7.651 6.559 1.00 96.19 83 LEU A CA 1
ATOM 586 C C . LEU A 1 83 ? -19.578 6.594 6.620 1.00 96.19 83 LEU A C 1
ATOM 588 O O . LEU A 1 83 ? -20.676 6.856 6.140 1.00 96.19 83 LEU A O 1
ATOM 592 N N . ARG A 1 84 ? -19.351 5.434 7.256 1.00 94.12 84 ARG A N 1
ATOM 593 C CA . ARG A 1 84 ? -20.277 4.284 7.262 1.00 94.12 84 ARG A CA 1
ATOM 594 C C . ARG A 1 84 ? -21.727 4.632 7.611 1.00 94.12 84 ARG A C 1
ATOM 596 O O . ARG A 1 84 ? -22.638 4.013 7.081 1.00 94.12 84 ARG A O 1
ATOM 603 N N . ARG A 1 85 ? -21.953 5.625 8.480 1.00 93.81 85 ARG A N 1
ATOM 604 C CA . ARG A 1 85 ? -23.302 6.088 8.868 1.00 93.81 85 ARG A CA 1
ATOM 605 C C . ARG A 1 85 ? -24.017 6.920 7.794 1.00 93.81 85 ARG A C 1
ATOM 607 O O . ARG A 1 85 ? -25.224 7.086 7.885 1.00 93.81 85 ARG A O 1
ATOM 614 N N . ARG A 1 86 ? -23.282 7.467 6.824 1.00 94.12 86 ARG A N 1
ATOM 615 C CA . ARG A 1 86 ? -23.789 8.304 5.723 1.00 94.12 86 ARG A CA 1
ATOM 616 C C . ARG A 1 86 ? -23.791 7.581 4.374 1.00 94.12 86 ARG A C 1
ATOM 618 O O . ARG A 1 86 ? -24.278 8.148 3.401 1.00 94.12 86 ARG A O 1
ATOM 625 N N . LEU A 1 87 ? -23.216 6.379 4.290 1.00 95.00 87 LEU A N 1
ATOM 626 C CA . LEU A 1 87 ? -23.125 5.638 3.034 1.00 95.00 87 LEU A CA 1
ATOM 627 C C . LEU A 1 87 ? -24.481 5.024 2.651 1.00 95.00 87 LEU A C 1
ATOM 629 O O . LEU A 1 87 ? -25.143 4.431 3.508 1.00 95.00 87 LEU A O 1
ATOM 633 N N . PRO A 1 88 ? -24.874 5.099 1.369 1.00 94.62 88 PRO A N 1
ATOM 634 C CA . PRO A 1 88 ? -26.021 4.363 0.858 1.00 94.62 88 PRO A CA 1
ATOM 635 C C . PRO A 1 88 ? -25.713 2.856 0.797 1.00 94.62 88 PRO A C 1
ATOM 637 O O . PRO A 1 88 ? -24.562 2.424 0.941 1.00 94.62 88 PRO A O 1
ATOM 640 N N . ARG A 1 89 ? -26.736 2.031 0.530 1.00 93.25 89 ARG A N 1
ATOM 641 C CA . ARG A 1 89 ? -26.525 0.614 0.182 1.00 93.25 89 ARG A CA 1
ATOM 642 C C . ARG A 1 89 ? -25.579 0.536 -1.023 1.00 93.25 89 ARG A C 1
ATOM 644 O O . ARG A 1 89 ? -25.788 1.229 -2.010 1.00 93.25 89 ARG A O 1
ATOM 651 N N . GLY A 1 90 ? -24.513 -0.258 -0.910 1.00 94.50 90 GLY A N 1
ATOM 652 C CA . GLY A 1 90 ? -23.461 -0.344 -1.933 1.00 94.50 90 GLY A CA 1
ATOM 653 C C . GLY A 1 90 ? -22.417 0.783 -1.907 1.00 94.50 90 GLY A C 1
ATOM 654 O O . GLY A 1 90 ? -21.505 0.763 -2.724 1.00 94.50 90 GLY A O 1
ATOM 655 N N . GLY A 1 91 ? -22.474 1.733 -0.963 1.00 97.19 91 GLY A N 1
ATOM 656 C CA . GLY A 1 91 ? -21.533 2.862 -0.910 1.00 97.19 91 GLY A CA 1
ATOM 657 C C . GLY A 1 91 ? -20.060 2.450 -0.768 1.00 97.19 91 GLY A C 1
ATOM 658 O O . GLY A 1 91 ? -19.197 3.029 -1.419 1.00 97.19 91 GLY A O 1
ATOM 659 N N . VAL A 1 92 ? -19.761 1.406 0.016 1.00 97.38 92 VAL A N 1
ATOM 660 C CA . VAL A 1 92 ? -18.391 0.857 0.114 1.00 97.38 92 VAL A CA 1
ATOM 661 C C . VAL A 1 92 ? -17.946 0.239 -1.213 1.00 97.38 92 VAL A C 1
ATOM 663 O O . VAL A 1 92 ? -16.814 0.454 -1.632 1.00 97.38 92 VAL A O 1
ATOM 666 N N . SER A 1 93 ? -18.839 -0.476 -1.901 1.00 98.12 93 SER A N 1
ATOM 667 C CA . SER A 1 93 ? -18.559 -1.048 -3.221 1.00 98.12 93 SER A CA 1
ATOM 668 C C . SER A 1 93 ? -18.339 0.037 -4.275 1.00 98.12 93 SER A C 1
ATOM 670 O O . SER A 1 93 ? -17.475 -0.122 -5.124 1.00 98.12 93 SER A O 1
ATOM 672 N N . ALA A 1 94 ? -19.052 1.164 -4.193 1.00 98.31 94 ALA A N 1
ATOM 673 C CA . ALA A 1 94 ? -18.831 2.323 -5.056 1.00 98.31 94 ALA A CA 1
ATOM 674 C C . ALA A 1 94 ? -17.458 2.979 -4.813 1.00 98.31 94 ALA A C 1
ATOM 676 O O . ALA A 1 94 ? -16.760 3.290 -5.775 1.00 98.31 94 ALA A O 1
ATOM 677 N N . ILE A 1 95 ? -17.029 3.119 -3.550 1.00 98.75 95 ILE A N 1
ATOM 678 C CA . ILE A 1 95 ? -15.662 3.567 -3.216 1.00 98.75 95 ILE A CA 1
ATOM 679 C C . ILE A 1 95 ? -14.629 2.589 -3.787 1.00 98.75 95 ILE A C 1
ATOM 681 O O . ILE A 1 95 ? -13.685 3.012 -4.450 1.00 98.75 95 ILE A O 1
ATOM 685 N N . ALA A 1 96 ? -14.817 1.284 -3.565 1.00 98.56 96 ALA A N 1
ATOM 686 C CA . ALA A 1 96 ? -13.925 0.257 -4.099 1.00 98.56 96 ALA A CA 1
ATOM 687 C C . ALA A 1 96 ? -13.870 0.295 -5.633 1.00 98.56 96 ALA A C 1
ATOM 689 O O . ALA A 1 96 ? -12.786 0.230 -6.201 1.00 98.56 96 ALA A O 1
ATOM 690 N N . GLY A 1 97 ? -15.014 0.478 -6.297 1.00 98.62 97 GLY A N 1
ATOM 691 C CA . GLY A 1 97 ? -15.102 0.640 -7.746 1.00 98.62 97 GLY A CA 1
ATOM 692 C C . GLY A 1 97 ? -14.323 1.854 -8.249 1.00 98.62 97 GLY A C 1
ATOM 693 O O . GLY A 1 97 ? -13.568 1.723 -9.204 1.00 98.62 97 GLY A O 1
ATOM 694 N N . GLY A 1 98 ? -14.429 3.006 -7.576 1.00 98.69 98 GLY A N 1
ATOM 695 C CA . GLY A 1 98 ? -13.641 4.198 -7.907 1.00 98.69 98 GLY A CA 1
ATOM 696 C C . GLY A 1 98 ? -12.131 3.981 -7.759 1.00 98.69 98 GLY A C 1
ATOM 697 O O . GLY A 1 98 ? -11.372 4.356 -8.649 1.00 98.69 98 GLY A O 1
ATOM 698 N N . VAL A 1 99 ? -11.696 3.322 -6.676 1.00 98.81 99 VAL A N 1
ATOM 699 C CA . VAL A 1 99 ? -10.278 2.972 -6.472 1.00 98.81 99 VAL A CA 1
ATOM 700 C C . VAL A 1 99 ? -9.789 2.029 -7.571 1.00 98.81 99 VAL A C 1
ATOM 702 O O . VAL A 1 99 ? -8.784 2.304 -8.225 1.00 98.81 99 VAL A O 1
ATOM 705 N N . LEU A 1 100 ? -10.505 0.923 -7.788 1.00 98.69 100 LEU A N 1
ATOM 706 C CA . LEU A 1 100 ? -10.122 -0.107 -8.751 1.00 98.69 100 LEU A CA 1
ATOM 707 C C . LEU A 1 100 ? -10.135 0.419 -10.186 1.00 98.69 100 LEU A C 1
ATOM 709 O O . LEU A 1 100 ? -9.245 0.068 -10.948 1.00 98.69 100 LEU A O 1
ATOM 713 N N . ALA A 1 101 ? -11.077 1.292 -10.548 1.00 98.69 101 ALA A N 1
ATOM 714 C CA . ALA A 1 101 ? -11.114 1.905 -11.873 1.00 98.69 101 ALA A CA 1
ATOM 715 C C . ALA A 1 101 ? -9.832 2.701 -12.168 1.00 98.69 101 ALA A C 1
ATOM 717 O O . ALA A 1 101 ? -9.230 2.515 -13.223 1.00 98.69 101 ALA A O 1
ATOM 718 N N . VAL A 1 102 ? -9.373 3.532 -11.224 1.00 98.81 102 VAL A N 1
ATOM 719 C CA . VAL A 1 102 ? -8.122 4.296 -11.379 1.00 98.81 102 VAL A CA 1
ATOM 720 C C . VAL A 1 102 ? -6.910 3.368 -11.420 1.00 98.81 102 VAL A C 1
ATOM 722 O O . VAL A 1 102 ? -6.032 3.554 -12.257 1.00 98.81 102 VAL A O 1
ATOM 725 N N . GLN A 1 103 ? -6.857 2.352 -10.554 1.00 98.56 103 GLN A N 1
ATOM 726 C CA . GLN A 1 103 ? -5.736 1.410 -10.539 1.00 98.56 103 GLN A CA 1
ATOM 727 C C . GLN A 1 103 ? -5.661 0.595 -11.833 1.00 98.56 103 GLN A C 1
ATOM 729 O O . GLN A 1 103 ? -4.593 0.505 -12.425 1.00 98.56 103 GLN A O 1
ATOM 734 N N . VAL A 1 104 ? -6.782 0.057 -12.317 1.00 98.50 104 VAL A N 1
ATOM 735 C CA . VAL A 1 104 ? -6.845 -0.676 -13.590 1.00 98.50 104 VAL A CA 1
ATOM 736 C C . VAL A 1 104 ? -6.463 0.229 -14.758 1.00 98.50 104 VAL A C 1
ATOM 738 O O . VAL A 1 104 ? -5.673 -0.186 -15.602 1.00 98.50 104 VAL A O 1
ATOM 741 N N . LEU A 1 105 ? -6.951 1.474 -14.786 1.00 98.62 105 LEU A N 1
ATOM 742 C CA . LEU A 1 105 ? -6.547 2.456 -15.792 1.00 98.62 105 LEU A CA 1
ATOM 743 C C . LEU A 1 105 ? -5.033 2.698 -15.761 1.00 98.62 105 LEU A C 1
ATOM 745 O O . LEU A 1 105 ? -4.399 2.700 -16.812 1.00 98.62 105 LEU A O 1
ATOM 749 N N . ALA A 1 106 ? -4.450 2.849 -14.570 1.00 98.44 106 ALA A N 1
ATOM 750 C CA . ALA A 1 106 ? -3.014 3.034 -14.406 1.00 98.44 106 ALA A CA 1
ATOM 751 C C . ALA A 1 106 ? -2.215 1.824 -14.911 1.00 98.44 106 ALA A C 1
ATOM 753 O O . ALA A 1 106 ? -1.249 1.990 -15.651 1.00 98.44 106 ALA A O 1
ATOM 754 N N . VAL A 1 107 ? -2.663 0.606 -14.591 1.00 98.44 107 VAL A N 1
ATOM 755 C CA . VAL A 1 107 ? -2.058 -0.640 -15.084 1.00 98.44 107 VAL A CA 1
ATOM 756 C C . VAL A 1 107 ? -2.115 -0.719 -16.605 1.00 98.44 107 VAL A C 1
ATOM 758 O O . VAL A 1 107 ? -1.095 -0.986 -17.240 1.00 98.44 107 VAL A O 1
ATOM 761 N N . VAL A 1 108 ? -3.286 -0.485 -17.199 1.00 98.44 108 VAL A N 1
ATOM 762 C CA . VAL A 1 108 ? -3.493 -0.583 -18.650 1.00 98.44 108 VAL A CA 1
ATOM 763 C C . VAL A 1 108 ? -2.668 0.475 -19.378 1.00 98.44 108 VAL A C 1
ATOM 765 O O . VAL A 1 108 ? -1.930 0.138 -20.300 1.00 98.44 108 VAL A O 1
ATOM 768 N N . GLN A 1 109 ? -2.735 1.734 -18.943 1.00 98.19 109 GLN A N 1
ATOM 769 C CA . GLN A 1 109 ? -2.013 2.830 -19.584 1.00 98.19 109 GLN A CA 1
ATOM 770 C C . GLN A 1 109 ? -0.497 2.625 -19.500 1.00 98.19 109 GLN A C 1
ATOM 772 O O . GLN A 1 109 ? 0.184 2.724 -20.522 1.00 98.19 109 GLN A O 1
ATOM 777 N N . THR A 1 110 ? 0.030 2.262 -18.326 1.00 98.25 110 THR A N 1
ATOM 778 C CA . THR A 1 110 ? 1.453 1.937 -18.179 1.00 98.25 110 THR A CA 1
ATOM 779 C C . THR A 1 110 ? 1.845 0.744 -19.044 1.00 98.25 110 THR A C 1
ATOM 781 O O . THR A 1 110 ? 2.901 0.770 -19.670 1.00 98.25 110 THR A O 1
ATOM 784 N N . SER A 1 111 ? 1.002 -0.289 -19.122 1.00 97.06 111 SER A N 1
ATOM 785 C CA . SER A 1 111 ? 1.279 -1.474 -19.939 1.00 97.06 111 SER A CA 1
ATOM 786 C C . SER A 1 111 ? 1.415 -1.123 -21.417 1.00 97.06 111 SER A C 1
ATOM 788 O O . SER A 1 111 ? 2.382 -1.537 -22.051 1.00 97.06 111 SER A O 1
ATOM 790 N N . VAL A 1 112 ? 0.494 -0.315 -21.952 1.00 97.19 112 VAL A N 1
ATOM 791 C CA . VAL A 1 112 ? 0.551 0.165 -23.341 1.00 97.19 112 VAL A CA 1
ATOM 792 C C . VAL A 1 112 ? 1.823 0.980 -23.584 1.00 97.19 112 VAL A C 1
ATOM 794 O O . VAL A 1 112 ? 2.524 0.729 -24.562 1.00 97.19 112 VAL A O 1
ATOM 797 N N . ALA A 1 113 ? 2.163 1.902 -22.676 1.00 96.00 113 ALA A N 1
ATOM 798 C CA . ALA A 1 113 ? 3.365 2.727 -22.795 1.00 96.00 113 ALA A CA 1
ATOM 799 C C . ALA A 1 113 ? 4.655 1.888 -22.801 1.00 96.00 113 ALA A C 1
ATOM 801 O O . ALA A 1 113 ? 5.539 2.115 -23.622 1.00 96.00 113 ALA A O 1
ATOM 802 N N . VAL A 1 114 ? 4.758 0.892 -21.915 1.00 95.69 114 VAL A N 1
ATOM 803 C CA . VAL A 1 114 ? 5.942 0.025 -21.810 1.00 95.69 114 VAL A CA 1
ATOM 804 C C . VAL A 1 114 ? 6.064 -0.901 -23.016 1.00 95.69 114 VAL A C 1
ATOM 806 O O . VAL A 1 114 ? 7.160 -1.035 -23.562 1.00 95.69 114 VAL A O 1
ATOM 809 N N . LEU A 1 115 ? 4.961 -1.529 -23.440 1.00 94.44 115 LEU A N 1
ATOM 810 C CA . LEU A 1 115 ? 4.950 -2.466 -24.567 1.00 94.44 115 LEU A CA 1
ATOM 811 C C . LEU A 1 115 ? 5.309 -1.789 -25.894 1.00 94.44 115 LEU A C 1
ATOM 813 O O . LEU A 1 115 ? 5.900 -2.444 -26.747 1.00 94.44 115 LEU A O 1
ATOM 817 N N . GLY A 1 116 ? 5.019 -0.492 -26.046 1.00 92.25 116 GLY A N 1
ATOM 818 C CA . GLY A 1 116 ? 5.349 0.275 -27.250 1.00 92.25 116 GLY A CA 1
ATOM 819 C C . GLY A 1 116 ? 6.847 0.354 -27.572 1.00 92.25 116 GLY A C 1
ATOM 820 O O . GLY A 1 116 ? 7.199 0.496 -28.738 1.00 92.25 116 GLY A O 1
ATOM 821 N N . GLY A 1 117 ? 7.728 0.229 -26.571 1.00 90.88 117 GLY A N 1
ATOM 822 C CA . GLY A 1 117 ? 9.185 0.243 -26.768 1.00 90.88 117 GLY A CA 1
ATOM 823 C C . GLY A 1 117 ? 9.899 -1.064 -26.407 1.00 90.88 117 GLY A C 1
ATOM 824 O O . GLY A 1 117 ? 11.097 -1.201 -26.661 1.00 90.88 117 GLY A O 1
ATOM 825 N N . LEU A 1 118 ? 9.194 -2.032 -25.815 1.00 92.38 118 LEU A N 1
ATOM 826 C CA . LEU A 1 118 ? 9.775 -3.273 -25.304 1.00 92.38 118 LEU A CA 1
ATOM 827 C C . LEU A 1 118 ? 10.330 -4.155 -26.432 1.00 92.38 118 LEU A C 1
ATOM 829 O O . LEU A 1 118 ? 9.696 -4.337 -27.476 1.00 92.38 118 LEU A O 1
ATOM 833 N N . ARG A 1 119 ? 11.496 -4.770 -26.201 1.00 91.06 119 ARG A N 1
ATOM 834 C CA . ARG A 1 119 ? 12.002 -5.833 -27.077 1.00 91.06 119 ARG A CA 1
ATOM 835 C C . ARG A 1 119 ? 11.009 -6.992 -27.153 1.00 91.06 119 ARG A C 1
ATOM 837 O O . ARG A 1 119 ? 10.448 -7.418 -26.147 1.00 91.06 119 ARG A O 1
ATOM 844 N N . GLN A 1 120 ? 10.840 -7.541 -28.352 1.00 89.31 120 GLN A N 1
ATOM 845 C CA . GLN A 1 120 ? 9.875 -8.614 -28.633 1.00 89.31 120 GLN A CA 1
ATOM 846 C C . GLN A 1 120 ? 10.431 -10.024 -28.367 1.00 89.31 120 GLN A C 1
ATOM 848 O O . GLN A 1 120 ? 9.914 -11.023 -28.865 1.00 89.31 120 GLN A O 1
ATOM 853 N N . ASP A 1 121 ? 11.499 -10.129 -27.582 1.00 89.19 121 ASP A N 1
ATOM 854 C CA . ASP A 1 121 ? 12.140 -11.391 -27.250 1.00 89.19 121 ASP A CA 1
ATOM 855 C C . ASP A 1 121 ? 11.564 -12.019 -25.965 1.00 89.19 121 ASP A C 1
ATOM 857 O O . ASP A 1 121 ? 10.644 -11.504 -25.322 1.00 89.19 121 ASP A O 1
ATOM 861 N N . VAL A 1 122 ? 12.053 -13.208 -25.605 1.00 86.50 122 VAL A N 1
ATOM 862 C CA . VAL A 1 122 ? 11.586 -13.917 -24.401 1.00 86.50 122 VAL A CA 1
ATOM 863 C C . VAL A 1 122 ? 11.928 -13.128 -23.133 1.00 86.50 122 VAL A C 1
ATOM 865 O O . VAL A 1 122 ? 11.097 -13.044 -22.232 1.00 86.50 122 VAL A O 1
ATOM 868 N N . GLU A 1 123 ? 13.105 -12.503 -23.075 1.00 84.5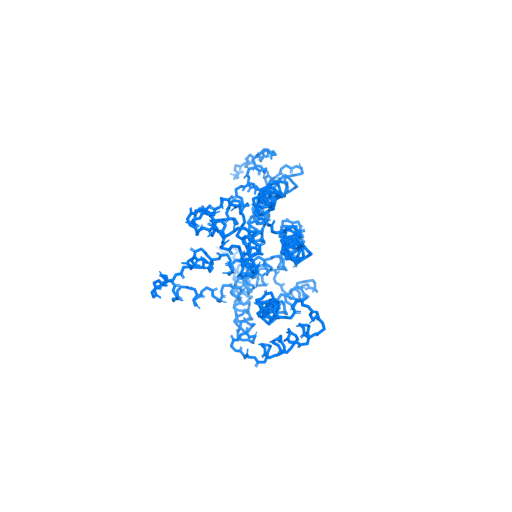6 123 GLU A N 1
ATOM 869 C CA . GLU A 1 123 ? 13.553 -11.770 -21.887 1.00 84.56 123 GLU A CA 1
ATOM 870 C C . GLU A 1 123 ? 12.716 -10.513 -21.646 1.00 84.56 123 GLU A C 1
ATOM 872 O O . GLU A 1 123 ? 12.278 -10.289 -20.515 1.00 84.56 123 GLU A O 1
ATOM 877 N N . GLY A 1 124 ? 12.414 -9.741 -22.700 1.00 87.94 124 GLY A N 1
ATOM 878 C CA . GLY A 1 124 ? 11.509 -8.594 -22.615 1.00 87.94 124 GLY A CA 1
ATOM 879 C C . GLY A 1 124 ? 10.131 -8.987 -22.076 1.00 87.94 124 GLY A C 1
ATOM 880 O O . GLY A 1 124 ? 9.614 -8.356 -21.152 1.00 87.94 124 GLY A O 1
ATOM 881 N N . ARG A 1 125 ? 9.562 -10.093 -22.572 1.00 89.31 125 ARG A N 1
ATOM 882 C CA . ARG A 1 125 ? 8.258 -10.599 -22.106 1.00 89.31 125 ARG A CA 1
ATOM 883 C C . ARG A 1 125 ? 8.283 -11.075 -20.654 1.00 89.31 125 ARG A C 1
ATOM 885 O O . ARG A 1 125 ? 7.348 -10.772 -19.915 1.00 89.31 125 ARG A O 1
ATOM 892 N N . LEU A 1 126 ? 9.333 -11.780 -20.228 1.00 87.31 126 LEU A N 1
ATOM 893 C CA . LEU A 1 126 ? 9.487 -12.214 -18.834 1.00 87.31 126 LEU A CA 1
ATOM 894 C C . LEU A 1 126 ? 9.653 -11.022 -17.884 1.00 87.31 126 LEU A C 1
ATOM 896 O O . LEU A 1 126 ? 9.004 -10.989 -16.839 1.00 87.31 126 LEU A O 1
ATOM 900 N N . TYR A 1 127 ? 10.451 -10.020 -18.272 1.00 88.50 127 TYR A N 1
ATOM 901 C CA . TYR A 1 127 ? 10.595 -8.755 -17.544 1.00 88.50 127 TYR A CA 1
ATOM 902 C C . TYR A 1 127 ? 9.235 -8.084 -17.334 1.00 88.50 127 TYR A C 1
ATOM 904 O O . TYR A 1 127 ? 8.863 -7.745 -16.207 1.00 88.50 127 TYR A O 1
ATOM 912 N N . PHE A 1 128 ? 8.467 -7.937 -18.416 1.00 93.00 128 PHE A N 1
ATOM 913 C CA . PHE A 1 128 ? 7.156 -7.309 -18.366 1.00 93.00 128 PHE A CA 1
ATOM 914 C C . PHE A 1 128 ? 6.176 -8.097 -17.487 1.00 93.00 128 PHE A C 1
ATOM 916 O O . PHE A 1 128 ? 5.545 -7.523 -16.600 1.00 93.00 128 PHE A O 1
ATOM 923 N N . ALA A 1 129 ? 6.085 -9.414 -17.690 1.00 92.12 129 ALA A N 1
ATOM 924 C CA . ALA A 1 129 ? 5.174 -10.280 -16.951 1.00 92.12 129 ALA A CA 1
ATOM 925 C C . ALA A 1 129 ? 5.478 -10.306 -15.445 1.00 92.12 129 ALA A C 1
ATOM 927 O O . ALA A 1 129 ? 4.549 -10.272 -14.639 1.00 92.12 129 ALA A O 1
ATOM 928 N N . ALA A 1 130 ? 6.756 -10.317 -15.052 1.00 90.38 130 ALA A N 1
ATOM 929 C CA . ALA A 1 130 ? 7.154 -10.317 -13.646 1.00 90.38 130 ALA A CA 1
ATOM 930 C C . ALA A 1 130 ? 6.721 -9.029 -12.926 1.00 90.38 130 ALA A C 1
ATOM 932 O O . ALA A 1 130 ? 6.111 -9.084 -11.855 1.00 90.38 130 ALA A O 1
ATOM 933 N N . ILE A 1 131 ? 6.983 -7.866 -13.531 1.00 94.00 131 ILE A N 1
ATOM 934 C CA . ILE A 1 131 ? 6.608 -6.571 -12.948 1.00 94.00 131 ILE A CA 1
ATOM 935 C C . ILE A 1 131 ? 5.086 -6.397 -12.967 1.00 94.00 131 ILE A C 1
ATOM 937 O O . ILE A 1 131 ? 4.509 -5.984 -11.961 1.00 94.00 131 ILE A O 1
ATOM 941 N N . LEU A 1 132 ? 4.412 -6.775 -14.060 1.00 96.31 132 LEU A N 1
ATOM 942 C CA . LEU A 1 132 ? 2.951 -6.756 -14.135 1.00 96.31 132 LEU A CA 1
ATOM 943 C C . LEU A 1 132 ? 2.324 -7.649 -13.056 1.00 96.31 132 LEU A C 1
ATOM 945 O O . LEU A 1 132 ? 1.380 -7.229 -12.392 1.00 96.31 132 LEU A O 1
ATOM 949 N N . GLY A 1 133 ? 2.870 -8.846 -12.831 1.00 96.00 133 GLY A N 1
ATOM 950 C CA . GLY A 1 133 ? 2.428 -9.747 -11.768 1.00 96.00 133 GLY A CA 1
ATOM 951 C C . GLY A 1 133 ? 2.539 -9.115 -10.379 1.00 96.00 133 GLY A C 1
ATOM 952 O O . GLY A 1 133 ? 1.593 -9.186 -9.593 1.00 96.00 133 GLY A O 1
ATOM 953 N N . ALA A 1 134 ? 3.646 -8.424 -10.092 1.00 95.19 134 ALA A N 1
ATOM 954 C CA . ALA A 1 134 ? 3.822 -7.691 -8.837 1.00 95.19 134 ALA A CA 1
ATOM 955 C C . ALA A 1 134 ? 2.818 -6.531 -8.686 1.00 95.19 134 ALA A C 1
ATOM 957 O O . ALA A 1 134 ? 2.280 -6.308 -7.598 1.00 95.19 134 ALA A O 1
ATOM 958 N N . ILE A 1 135 ? 2.516 -5.820 -9.777 1.00 97.81 135 ILE A N 1
ATOM 959 C CA . ILE A 1 135 ? 1.501 -4.761 -9.796 1.00 97.81 135 ILE A CA 1
ATOM 960 C C . ILE A 1 135 ? 0.104 -5.343 -9.537 1.00 97.81 135 ILE A C 1
ATOM 962 O O . ILE A 1 135 ? -0.619 -4.834 -8.682 1.00 97.81 135 ILE A O 1
ATOM 966 N N . VAL A 1 136 ? -0.269 -6.438 -10.207 1.00 98.19 136 VAL A N 1
ATOM 967 C CA . VAL A 1 136 ? -1.558 -7.119 -9.994 1.00 98.19 136 VAL A CA 1
ATOM 968 C C . VAL A 1 136 ? -1.684 -7.593 -8.547 1.00 98.19 136 VAL A C 1
ATOM 970 O O . VAL A 1 136 ? -2.700 -7.331 -7.904 1.00 98.19 136 VAL A O 1
ATOM 973 N N . LEU A 1 137 ? -0.641 -8.216 -7.990 1.00 97.62 137 LEU A N 1
ATOM 974 C CA . LEU A 1 137 ? -0.620 -8.618 -6.583 1.00 97.62 137 LEU A CA 1
ATOM 975 C C . LEU A 1 137 ? -0.801 -7.416 -5.643 1.00 97.62 137 LEU A C 1
ATOM 977 O O . LEU A 1 137 ? -1.520 -7.512 -4.650 1.00 97.62 137 LEU A O 1
ATOM 981 N N . SER A 1 138 ? -0.207 -6.270 -5.980 1.00 98.31 138 SER A N 1
ATOM 982 C CA . SER A 1 138 ? -0.354 -5.027 -5.217 1.00 98.31 138 SER A CA 1
ATOM 983 C C . SER A 1 138 ? -1.778 -4.468 -5.270 1.00 98.31 138 SER A C 1
ATOM 985 O O . SER A 1 138 ? -2.298 -4.035 -4.242 1.00 98.31 138 SER A O 1
ATOM 987 N N . VAL A 1 139 ? -2.444 -4.524 -6.430 1.00 98.56 139 VAL A N 1
ATOM 988 C CA . VAL A 1 139 ? -3.869 -4.164 -6.575 1.00 98.56 139 VAL A CA 1
ATOM 989 C C . VAL A 1 139 ? -4.743 -5.075 -5.713 1.00 98.56 139 VAL A C 1
ATOM 991 O O . VAL A 1 139 ? -5.603 -4.591 -4.976 1.00 98.56 139 VAL A O 1
ATOM 994 N N . LEU A 1 140 ? -4.502 -6.390 -5.745 1.00 98.56 140 LEU A N 1
ATOM 995 C CA . LEU A 1 140 ? -5.239 -7.360 -4.928 1.00 98.56 140 LEU A CA 1
ATOM 996 C C . LEU A 1 140 ? -5.032 -7.114 -3.429 1.00 98.56 140 LEU A C 1
ATOM 998 O O . LEU A 1 140 ? -5.996 -7.118 -2.659 1.00 98.56 140 LEU A O 1
ATOM 1002 N N . LEU A 1 141 ? -3.794 -6.839 -3.013 1.00 98.44 141 LEU A N 1
ATOM 1003 C CA . LEU A 1 141 ? -3.474 -6.489 -1.633 1.00 98.44 141 LEU A CA 1
ATOM 1004 C C . LEU A 1 141 ? -4.131 -5.164 -1.218 1.00 98.44 141 LEU A C 1
ATOM 1006 O O . LEU A 1 141 ? -4.636 -5.050 -0.099 1.00 98.44 141 LEU A O 1
ATOM 1010 N N . GLY A 1 142 ? -4.190 -4.182 -2.120 1.00 98.56 142 GLY A N 1
ATOM 1011 C CA . GLY A 1 142 ? -4.914 -2.931 -1.919 1.00 98.56 142 GLY A CA 1
ATOM 1012 C C . GLY A 1 142 ? -6.415 -3.161 -1.735 1.00 98.56 142 GLY A C 1
ATOM 1013 O O . GLY A 1 142 ? -6.999 -2.665 -0.772 1.00 98.56 142 GLY A O 1
ATOM 1014 N N . ALA A 1 143 ? -7.035 -3.979 -2.587 1.00 98.62 143 ALA A N 1
ATOM 1015 C CA . ALA A 1 143 ? -8.446 -4.344 -2.481 1.00 98.62 143 ALA A CA 1
ATOM 1016 C C . ALA A 1 143 ? -8.759 -5.071 -1.160 1.00 98.62 143 ALA A C 1
ATOM 1018 O O . ALA A 1 143 ? -9.725 -4.723 -0.475 1.00 98.62 143 ALA A O 1
ATOM 1019 N N . LEU A 1 144 ? -7.908 -6.023 -0.758 1.00 98.62 144 LEU A N 1
ATOM 1020 C CA . LEU A 1 144 ? -7.998 -6.692 0.541 1.00 98.62 144 LEU A CA 1
ATOM 1021 C C . LEU A 1 144 ? -7.880 -5.686 1.693 1.00 98.62 144 LEU A C 1
ATOM 1023 O O . LEU A 1 144 ? -8.682 -5.719 2.624 1.00 98.62 144 LEU A O 1
ATOM 1027 N N . THR A 1 145 ? -6.918 -4.767 1.617 1.00 98.75 145 THR A N 1
ATOM 1028 C CA . THR A 1 145 ? -6.701 -3.724 2.628 1.00 98.75 145 THR A CA 1
ATOM 1029 C C . THR A 1 145 ? -7.926 -2.822 2.759 1.00 98.75 145 THR A C 1
ATOM 1031 O O . THR A 1 145 ? -8.423 -2.611 3.867 1.00 98.75 145 THR A O 1
ATOM 1034 N N . LEU A 1 146 ? -8.475 -2.349 1.638 1.00 98.75 146 LEU A N 1
ATOM 1035 C CA . LEU A 1 146 ? -9.705 -1.562 1.603 1.00 98.75 146 LEU A CA 1
ATOM 1036 C C . LEU A 1 146 ? -10.855 -2.317 2.265 1.00 98.75 146 LEU A C 1
ATOM 1038 O O . LEU A 1 146 ? -11.540 -1.755 3.120 1.00 98.75 146 LEU A O 1
ATOM 1042 N N . TRP A 1 147 ? -11.055 -3.585 1.904 1.00 98.56 147 TRP A N 1
ATOM 1043 C CA . TRP A 1 147 ? -12.122 -4.415 2.457 1.00 98.56 147 TRP A CA 1
ATOM 1044 C C . TRP A 1 147 ? -11.963 -4.632 3.969 1.00 98.56 147 TRP A C 1
ATOM 1046 O O . TRP A 1 147 ? -12.915 -4.419 4.727 1.00 98.56 147 TRP A O 1
ATOM 1056 N N . LEU A 1 148 ? -10.755 -4.976 4.427 1.00 98.31 148 LEU A N 1
ATOM 1057 C CA . LEU A 1 148 ? -10.440 -5.153 5.846 1.00 98.31 148 LEU A CA 1
ATOM 1058 C C . LEU A 1 148 ? -10.718 -3.875 6.641 1.00 98.31 148 LEU A C 1
ATOM 1060 O O . LEU A 1 148 ? -11.350 -3.918 7.699 1.00 98.31 148 LEU A O 1
ATOM 1064 N N . VAL A 1 149 ? -10.302 -2.719 6.122 1.00 98.38 149 VAL A N 1
ATOM 1065 C CA . VAL A 1 149 ? -10.542 -1.440 6.789 1.00 98.38 149 VAL A CA 1
ATOM 1066 C C . VAL A 1 149 ? -12.029 -1.085 6.751 1.00 98.38 149 VAL A C 1
ATOM 1068 O O . VAL A 1 149 ? -12.618 -0.847 7.805 1.00 98.38 149 VAL A O 1
ATOM 1071 N N . ALA A 1 150 ? -12.681 -1.074 5.592 1.00 97.50 150 ALA A N 1
ATOM 1072 C CA . ALA A 1 150 ? -14.046 -0.560 5.456 1.00 97.50 150 ALA A CA 1
ATOM 1073 C C . ALA A 1 150 ? -15.120 -1.480 6.059 1.00 97.50 150 ALA A C 1
ATOM 1075 O O . ALA A 1 150 ? -16.071 -0.997 6.683 1.00 97.50 150 ALA A O 1
ATOM 1076 N N . VAL A 1 151 ? -14.983 -2.796 5.874 1.00 97.06 151 VAL A N 1
ATOM 1077 C CA . VAL A 1 151 ? -16.069 -3.764 6.095 1.00 97.06 151 VAL A CA 1
ATOM 1078 C C . VAL A 1 151 ? -15.849 -4.603 7.348 1.00 97.06 151 VAL A C 1
ATOM 1080 O O . VAL A 1 151 ? -16.791 -4.791 8.123 1.00 97.06 151 VAL A O 1
ATOM 1083 N N . ALA A 1 152 ? -14.625 -5.089 7.569 1.00 95.81 152 ALA A N 1
ATOM 1084 C CA . ALA A 1 152 ? -14.374 -6.103 8.587 1.00 95.81 152 ALA A CA 1
ATOM 1085 C C . ALA A 1 152 ? -14.669 -5.615 10.026 1.00 95.81 152 ALA A C 1
ATOM 1087 O O . ALA A 1 152 ? -14.695 -4.409 10.319 1.00 95.81 152 ALA A O 1
ATOM 1088 N N . PRO A 1 153 ? -14.868 -6.539 10.986 1.00 95.38 153 PRO A N 1
ATOM 1089 C CA . PRO A 1 153 ? -14.886 -6.201 12.407 1.00 95.38 153 PRO A CA 1
ATOM 1090 C C . PRO A 1 153 ? -13.602 -5.478 12.837 1.00 95.38 153 PRO A C 1
ATOM 1092 O O . PRO A 1 153 ? -12.603 -5.478 12.121 1.00 95.38 153 PRO A O 1
ATOM 1095 N N . ARG A 1 154 ? -13.596 -4.878 14.037 1.00 95.00 154 ARG A N 1
ATOM 1096 C CA . ARG A 1 154 ? -12.434 -4.110 14.536 1.00 95.00 154 ARG A CA 1
ATOM 1097 C C . ARG A 1 154 ? -11.113 -4.879 14.426 1.00 95.00 154 ARG A C 1
ATOM 1099 O O . ARG A 1 154 ? -10.135 -4.286 14.002 1.00 95.00 154 ARG A O 1
ATOM 1106 N N . ALA A 1 155 ? -11.121 -6.177 14.732 1.00 95.56 155 ALA A N 1
ATOM 1107 C CA . ALA A 1 155 ? -9.956 -7.048 14.593 1.00 95.56 155 ALA A CA 1
ATOM 1108 C C . ALA A 1 155 ? -9.420 -7.102 13.150 1.00 95.56 155 ALA A C 1
ATOM 1110 O O . ALA A 1 155 ? -8.247 -6.831 12.923 1.00 95.56 155 ALA A O 1
ATOM 1111 N N . GLY A 1 156 ? -10.284 -7.361 12.161 1.00 96.19 156 GLY A N 1
ATOM 1112 C CA . GLY A 1 156 ? -9.880 -7.351 10.749 1.00 96.19 156 GLY A CA 1
ATOM 1113 C C . GLY A 1 156 ? -9.400 -5.973 10.286 1.00 96.19 156 GLY A C 1
ATOM 1114 O O . GLY A 1 156 ? -8.425 -5.873 9.549 1.00 96.19 156 GLY A O 1
ATOM 1115 N N . ALA A 1 157 ? -10.009 -4.899 10.791 1.00 97.06 157 ALA A N 1
ATOM 1116 C CA . ALA A 1 157 ? -9.570 -3.542 10.484 1.00 97.06 157 ALA A CA 1
ATOM 1117 C C . ALA A 1 157 ? -8.180 -3.214 11.035 1.00 97.06 157 ALA A C 1
ATOM 1119 O O . ALA A 1 157 ? -7.477 -2.434 10.409 1.00 97.06 157 ALA A O 1
ATOM 1120 N N . VAL A 1 158 ? -7.764 -3.803 12.163 1.00 97.75 158 VAL A N 1
ATOM 1121 C CA . VAL A 1 158 ? -6.383 -3.662 12.657 1.00 97.75 158 VAL A CA 1
ATOM 1122 C C . VAL A 1 158 ? -5.396 -4.248 11.658 1.00 97.75 158 VAL A C 1
ATOM 1124 O O . VAL A 1 158 ? -4.440 -3.567 11.313 1.00 97.75 158 VAL A O 1
ATOM 1127 N N . ILE A 1 159 ? -5.671 -5.442 11.123 1.00 97.94 159 ILE A N 1
ATOM 1128 C CA . ILE A 1 159 ? -4.837 -6.053 10.077 1.00 97.94 159 ILE A CA 1
ATOM 1129 C C . ILE A 1 159 ? -4.800 -5.147 8.839 1.00 97.94 159 ILE A C 1
ATOM 1131 O O . ILE A 1 159 ? -3.726 -4.845 8.328 1.00 97.94 159 ILE A O 1
ATOM 1135 N N . GLY A 1 160 ? -5.958 -4.637 8.403 1.00 97.88 160 GLY A N 1
ATOM 1136 C CA . GLY A 1 160 ? -6.034 -3.677 7.298 1.00 97.88 160 GLY A CA 1
ATOM 1137 C C . GLY A 1 160 ? -5.220 -2.401 7.553 1.00 97.88 160 GLY A C 1
ATOM 1138 O O . GLY A 1 160 ? -4.468 -1.969 6.687 1.00 97.88 160 GLY A O 1
ATOM 1139 N N . PHE A 1 161 ? -5.299 -1.824 8.754 1.00 98.38 161 PHE A N 1
ATOM 1140 C CA . PHE A 1 161 ? -4.490 -0.662 9.129 1.00 98.38 161 PHE A CA 1
ATOM 1141 C C . PHE A 1 161 ? -2.997 -0.983 9.220 1.00 98.38 161 PHE A C 1
ATOM 1143 O O . PHE A 1 161 ? -2.187 -0.116 8.917 1.00 98.38 161 PHE A O 1
ATOM 1150 N N . THR A 1 162 ? -2.611 -2.207 9.581 1.00 98.12 162 THR A N 1
ATOM 1151 C CA . THR A 1 162 ? -1.211 -2.643 9.536 1.00 98.12 162 THR A CA 1
ATOM 1152 C C . THR A 1 162 ? -0.680 -2.672 8.110 1.00 98.12 162 THR A C 1
ATOM 1154 O O . THR A 1 162 ? 0.359 -2.073 7.849 1.00 98.12 162 THR A O 1
ATOM 1157 N N . LEU A 1 163 ? -1.410 -3.295 7.179 1.00 97.88 163 LEU A N 1
ATOM 1158 C CA . LEU A 1 163 ? -1.036 -3.308 5.760 1.00 97.88 163 LEU A CA 1
ATOM 1159 C C . LEU A 1 163 ? -0.953 -1.883 5.197 1.00 97.88 163 LEU A C 1
ATOM 1161 O O . LEU A 1 163 ? 0.019 -1.530 4.532 1.00 97.88 163 LEU A O 1
ATOM 1165 N N . ALA A 1 164 ? -1.934 -1.044 5.536 1.00 98.06 164 ALA A N 1
ATOM 1166 C CA . ALA A 1 164 ? -1.952 0.363 5.163 1.00 98.06 164 ALA A CA 1
ATOM 1167 C C . ALA A 1 164 ? -0.745 1.133 5.706 1.00 98.06 164 ALA A C 1
ATOM 1169 O O . ALA A 1 164 ? -0.179 1.950 4.990 1.00 98.06 164 ALA A O 1
ATOM 1170 N N . ALA A 1 165 ? -0.352 0.890 6.957 1.00 97.62 165 ALA A N 1
ATOM 1171 C CA . ALA A 1 165 ? 0.749 1.599 7.593 1.00 97.62 165 ALA A CA 1
ATOM 1172 C C . ALA A 1 165 ? 2.107 1.217 6.986 1.00 97.62 165 ALA A C 1
ATOM 1174 O O . ALA A 1 165 ? 2.926 2.097 6.737 1.00 97.62 165 ALA A O 1
ATOM 1175 N N . LEU A 1 166 ? 2.311 -0.071 6.687 1.00 96.25 166 LEU A N 1
ATOM 1176 C CA . LEU A 1 166 ? 3.497 -0.561 5.975 1.00 96.25 166 LEU A CA 1
ATOM 1177 C C . LEU A 1 166 ? 3.591 0.038 4.563 1.00 96.25 166 LEU A C 1
ATOM 1179 O O . LEU A 1 166 ? 4.651 0.497 4.148 1.00 96.25 166 LEU A O 1
ATOM 1183 N N . ALA A 1 167 ? 2.473 0.092 3.837 1.00 97.06 167 ALA A N 1
ATOM 1184 C CA . ALA A 1 167 ? 2.418 0.726 2.522 1.00 97.06 167 ALA A CA 1
ATOM 1185 C C . ALA A 1 167 ? 2.642 2.247 2.590 1.00 97.06 167 ALA A C 1
ATOM 1187 O O . ALA A 1 167 ? 3.353 2.808 1.757 1.00 97.06 167 ALA A O 1
ATOM 1188 N N . ALA A 1 168 ? 2.071 2.908 3.602 1.00 96.19 168 ALA A N 1
ATOM 1189 C CA . ALA A 1 168 ? 2.160 4.353 3.787 1.00 96.19 168 ALA A CA 1
ATOM 1190 C C . ALA A 1 168 ? 3.590 4.830 4.057 1.00 96.19 168 ALA A C 1
ATOM 1192 O O . ALA A 1 168 ? 3.931 5.933 3.644 1.00 96.19 168 ALA A O 1
ATOM 1193 N N . GLU A 1 169 ? 4.431 4.014 4.698 1.00 94.44 169 GLU A N 1
ATOM 1194 C CA . GLU A 1 169 ? 5.864 4.303 4.825 1.00 94.44 169 GLU A CA 1
ATOM 1195 C C . GLU A 1 169 ? 6.521 4.447 3.447 1.00 94.44 169 GLU A C 1
ATOM 1197 O O . GLU A 1 169 ? 7.165 5.456 3.176 1.00 94.44 169 GLU A O 1
ATOM 1202 N N . GLN A 1 170 ? 6.305 3.475 2.557 1.00 93.69 170 GLN A N 1
ATOM 1203 C CA . GLN A 1 170 ? 6.898 3.460 1.215 1.00 93.69 170 GLN A CA 1
ATOM 1204 C C . GLN A 1 170 ? 6.336 4.582 0.337 1.00 93.69 170 GLN A C 1
ATOM 1206 O O . GLN A 1 170 ? 7.075 5.247 -0.388 1.00 93.69 170 GLN A O 1
ATOM 1211 N N . TRP A 1 171 ? 5.031 4.834 0.447 1.00 96.50 171 TRP A N 1
ATOM 1212 C CA . TRP A 1 171 ? 4.363 5.962 -0.197 1.00 96.50 171 TRP A CA 1
ATOM 1213 C C . TRP A 1 171 ? 4.953 7.307 0.254 1.00 96.50 171 TRP A C 1
ATOM 1215 O O . TRP A 1 171 ? 5.297 8.141 -0.580 1.00 96.50 171 TRP A O 1
ATOM 1225 N N . ALA A 1 172 ? 5.121 7.508 1.564 1.00 94.56 172 ALA A N 1
ATOM 1226 C CA . ALA A 1 172 ? 5.642 8.755 2.116 1.00 94.56 172 ALA A CA 1
ATOM 1227 C C . ALA A 1 172 ? 7.126 8.946 1.781 1.00 94.56 172 ALA A C 1
ATOM 1229 O O . ALA A 1 172 ? 7.532 10.048 1.414 1.00 94.56 172 ALA A O 1
ATOM 1230 N N . ALA A 1 173 ? 7.921 7.874 1.844 1.00 90.62 173 ALA A N 1
ATOM 1231 C CA . ALA A 1 173 ? 9.319 7.892 1.436 1.00 90.62 173 ALA A CA 1
ATOM 1232 C C . ALA A 1 173 ? 9.466 8.324 -0.030 1.00 90.62 173 ALA A C 1
ATOM 1234 O O . ALA A 1 173 ? 10.256 9.220 -0.307 1.00 90.62 173 ALA A O 1
ATOM 1235 N N . GLY A 1 174 ? 8.659 7.768 -0.943 1.00 91.12 174 GLY A N 1
ATOM 1236 C CA . GLY A 1 174 ? 8.676 8.151 -2.359 1.00 91.12 174 GLY A CA 1
ATOM 1237 C C . GLY A 1 174 ? 8.183 9.575 -2.634 1.00 91.12 174 GLY A C 1
ATOM 1238 O O . GLY A 1 174 ? 8.608 10.187 -3.608 1.00 91.12 174 GLY A O 1
ATOM 1239 N N . LEU A 1 175 ? 7.305 10.116 -1.781 1.00 91.38 175 LEU A N 1
ATOM 1240 C CA . LEU A 1 175 ? 6.835 11.498 -1.898 1.00 91.38 175 LEU A CA 1
ATOM 1241 C C . LEU A 1 175 ? 7.911 12.512 -1.479 1.00 91.38 175 LEU A C 1
ATOM 1243 O O . LEU A 1 175 ? 7.972 13.607 -2.029 1.00 91.38 175 LEU A O 1
ATOM 1247 N N . ILE A 1 176 ? 8.739 12.162 -0.490 1.00 88.69 176 ILE A N 1
ATOM 1248 C CA . ILE A 1 176 ? 9.778 13.046 0.064 1.00 88.69 176 ILE A CA 1
ATOM 1249 C C . ILE A 1 176 ? 11.088 12.915 -0.703 1.00 88.69 176 ILE A C 1
ATOM 1251 O O . ILE A 1 176 ? 11.741 13.911 -1.013 1.00 88.69 176 ILE A O 1
ATOM 1255 N N . VAL A 1 177 ? 11.477 11.678 -0.992 1.00 84.81 177 VAL A N 1
ATOM 1256 C CA . VAL A 1 177 ? 12.658 11.344 -1.773 1.00 84.81 177 VAL A CA 1
ATOM 1257 C C . VAL A 1 177 ? 12.157 10.774 -3.087 1.00 84.81 177 VAL A C 1
ATOM 1259 O O . VAL A 1 177 ? 11.875 9.580 -3.197 1.00 84.81 177 VAL A O 1
ATOM 1262 N N . ALA A 1 178 ? 12.021 11.660 -4.075 1.00 80.12 178 ALA A N 1
ATOM 1263 C CA . ALA A 1 178 ? 11.587 11.269 -5.405 1.00 80.12 178 ALA A CA 1
ATOM 1264 C C . ALA A 1 178 ? 12.465 10.112 -5.923 1.00 80.12 178 ALA A C 1
ATOM 1266 O O . ALA A 1 178 ? 13.700 10.196 -5.850 1.00 80.12 178 ALA A O 1
ATOM 1267 N N . PRO A 1 179 ? 11.857 9.027 -6.435 1.00 73.31 179 PRO A N 1
ATOM 1268 C CA . PRO A 1 179 ? 12.608 7.891 -6.947 1.00 73.31 179 PRO A CA 1
ATOM 1269 C C . PRO A 1 179 ? 13.565 8.352 -8.050 1.00 73.31 179 PRO A C 1
ATOM 1271 O O . PRO A 1 179 ? 13.201 9.171 -8.891 1.00 73.31 179 PRO A O 1
ATOM 1274 N N . PHE A 1 180 ? 14.785 7.811 -8.042 1.00 73.25 180 PHE A N 1
ATOM 1275 C CA . PHE A 1 180 ? 15.858 8.141 -8.994 1.00 73.25 180 PHE A CA 1
ATOM 1276 C C . PHE A 1 180 ? 16.393 9.586 -8.926 1.00 73.25 180 PHE A C 1
ATOM 1278 O O . PHE A 1 180 ? 17.185 9.977 -9.780 1.00 73.25 180 PHE A O 1
ATOM 1285 N N . SER A 1 181 ? 16.026 10.366 -7.903 1.00 76.12 181 SER A N 1
ATOM 1286 C CA . SER A 1 181 ? 16.624 11.681 -7.653 1.00 76.12 181 SER A CA 1
ATOM 1287 C C . SER A 1 181 ? 17.973 11.565 -6.939 1.00 76.12 181 SER A C 1
ATOM 1289 O O . SER A 1 181 ? 18.121 10.808 -5.980 1.00 76.12 181 SER A O 1
ATOM 1291 N N . ILE A 1 182 ? 18.950 12.363 -7.378 1.00 66.00 182 ILE A N 1
ATOM 1292 C CA . ILE A 1 182 ? 20.292 12.470 -6.773 1.00 66.00 182 ILE A CA 1
ATOM 1293 C C . ILE A 1 182 ? 20.354 13.656 -5.784 1.00 66.00 182 ILE A C 1
ATOM 1295 O O . ILE A 1 182 ? 21.342 13.856 -5.085 1.00 66.00 182 ILE A O 1
ATOM 1299 N N . SER A 1 183 ? 19.284 14.452 -5.692 1.00 67.25 183 SER A N 1
ATOM 1300 C CA . SER A 1 183 ? 19.266 15.751 -5.007 1.00 67.25 183 SER A CA 1
ATOM 1301 C C . SER A 1 183 ? 18.420 15.733 -3.730 1.00 67.25 183 SER A C 1
ATOM 1303 O O . SER A 1 183 ? 17.612 16.632 -3.495 1.00 67.25 183 SER A O 1
ATOM 1305 N N . ALA A 1 184 ? 18.576 14.704 -2.893 1.00 78.25 184 ALA A N 1
ATOM 1306 C CA . ALA A 1 184 ? 17.900 14.665 -1.599 1.00 78.25 184 ALA A CA 1
ATOM 1307 C C . ALA A 1 184 ? 18.534 15.681 -0.635 1.00 78.25 184 ALA A C 1
ATOM 1309 O O . ALA A 1 184 ? 19.729 15.626 -0.344 1.00 78.25 184 ALA A O 1
ATOM 1310 N N . THR A 1 185 ? 17.730 16.610 -0.117 1.00 86.12 185 THR A N 1
ATOM 1311 C CA . THR A 1 185 ? 18.200 17.565 0.893 1.00 86.12 185 THR A CA 1
ATOM 1312 C C . THR A 1 185 ? 18.451 16.854 2.231 1.00 86.12 185 THR A C 1
ATOM 1314 O O . THR A 1 185 ? 17.789 15.854 2.530 1.00 86.12 185 THR A O 1
ATOM 1317 N N . PRO A 1 186 ? 19.339 17.373 3.102 1.00 88.06 186 PRO A N 1
ATOM 1318 C CA . PRO A 1 186 ? 19.544 16.806 4.439 1.00 88.06 186 PRO A CA 1
ATOM 1319 C C . PRO A 1 186 ? 18.245 16.692 5.251 1.00 88.06 186 PRO A C 1
ATOM 1321 O O . PRO A 1 186 ? 18.033 15.711 5.962 1.00 88.06 186 PRO A O 1
ATOM 1324 N N . PHE A 1 187 ? 17.339 17.666 5.096 1.00 86.88 187 PHE A N 1
ATOM 1325 C CA . PHE A 1 187 ? 16.019 17.637 5.723 1.00 86.88 187 PHE A CA 1
ATOM 1326 C C . PHE A 1 187 ? 15.153 16.476 5.213 1.00 86.88 187 PHE A C 1
ATOM 1328 O O . PHE A 1 187 ? 14.532 15.787 6.019 1.00 86.88 187 PHE A O 1
ATOM 1335 N N . ALA A 1 188 ? 15.143 16.214 3.901 1.00 87.00 188 ALA A N 1
ATOM 1336 C CA . ALA A 1 188 ? 14.404 15.091 3.324 1.00 87.00 188 ALA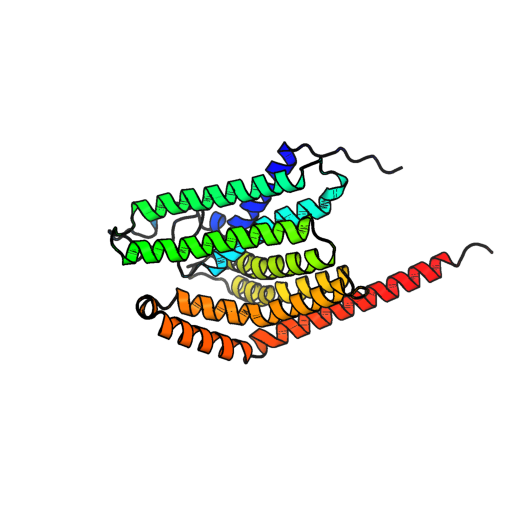 A CA 1
ATOM 1337 C C . ALA A 1 188 ? 14.914 13.739 3.853 1.00 87.00 188 ALA A C 1
ATOM 1339 O O . ALA A 1 188 ? 14.113 12.879 4.218 1.00 87.00 188 ALA A O 1
ATOM 1340 N N . LEU A 1 189 ? 16.237 13.575 3.970 1.00 86.19 189 LEU A N 1
ATOM 1341 C CA . LEU A 1 189 ? 16.850 12.367 4.535 1.00 86.19 189 LEU A CA 1
ATOM 1342 C C . LEU A 1 189 ? 16.496 12.181 6.015 1.00 86.19 189 LEU A C 1
ATOM 1344 O O . LEU A 1 189 ? 16.139 11.079 6.433 1.00 86.19 189 LEU A O 1
ATOM 1348 N N . TRP A 1 190 ? 16.545 13.258 6.804 1.00 89.94 190 TRP A N 1
ATOM 1349 C CA . TRP A 1 190 ? 16.123 13.229 8.204 1.00 89.94 190 TRP A CA 1
ATOM 1350 C C . TRP A 1 190 ? 14.640 12.855 8.343 1.00 89.94 190 TRP A C 1
ATOM 1352 O O . TRP A 1 190 ? 14.290 11.993 9.151 1.00 89.94 190 TRP A O 1
ATOM 1362 N N . LEU A 1 191 ? 13.771 13.445 7.518 1.00 88.94 191 LEU A N 1
ATOM 1363 C CA . LEU A 1 191 ? 12.336 13.172 7.544 1.00 88.94 191 LEU A CA 1
ATOM 1364 C C . LEU A 1 191 ? 12.026 11.723 7.136 1.00 88.94 191 LEU A C 1
ATOM 1366 O O . LEU A 1 191 ? 11.221 11.066 7.796 1.00 88.94 191 LEU A O 1
ATOM 1370 N N . ALA A 1 192 ? 12.703 11.186 6.117 1.00 86.00 192 ALA A N 1
ATOM 1371 C CA . ALA A 1 192 ? 12.599 9.776 5.740 1.00 86.00 192 ALA A CA 1
ATOM 1372 C C . ALA A 1 192 ? 13.051 8.845 6.883 1.00 86.00 192 ALA A C 1
ATOM 1374 O O . ALA A 1 192 ? 12.371 7.869 7.207 1.00 86.00 192 ALA A O 1
ATOM 1375 N N . ALA A 1 193 ? 14.148 9.186 7.568 1.00 87.12 193 ALA A N 1
ATOM 1376 C CA . ALA A 1 193 ? 14.633 8.440 8.729 1.00 87.12 193 ALA A CA 1
ATOM 1377 C C . ALA A 1 193 ? 13.677 8.497 9.935 1.00 87.12 193 ALA A C 1
ATOM 1379 O O . ALA A 1 193 ? 13.676 7.572 10.751 1.00 87.12 193 ALA A O 1
ATOM 1380 N N . ALA A 1 194 ? 12.865 9.550 10.060 1.00 89.44 194 ALA A N 1
ATOM 1381 C CA . ALA A 1 194 ? 11.799 9.636 11.055 1.00 89.44 194 ALA A CA 1
ATOM 1382 C C . ALA A 1 194 ? 10.572 8.800 10.647 1.00 89.44 194 ALA A C 1
ATOM 1384 O O . ALA A 1 194 ? 10.001 8.085 11.473 1.00 89.44 194 ALA A O 1
ATOM 1385 N N . LEU A 1 195 ? 10.193 8.837 9.367 1.00 88.38 195 LEU A N 1
ATOM 1386 C CA . LEU A 1 195 ? 9.016 8.140 8.842 1.00 88.38 195 LEU A CA 1
ATOM 1387 C C . LEU A 1 195 ? 9.124 6.618 8.851 1.00 88.38 195 LEU A C 1
ATOM 1389 O O . LEU A 1 195 ? 8.088 5.961 8.901 1.00 88.38 195 LEU A O 1
ATOM 1393 N N . ARG A 1 196 ? 10.329 6.044 8.921 1.00 89.69 196 ARG A N 1
ATOM 1394 C CA . ARG A 1 196 ? 10.500 4.592 9.129 1.00 89.69 196 ARG A CA 1
ATOM 1395 C C . ARG A 1 196 ? 9.804 4.065 10.393 1.00 89.69 196 ARG A C 1
ATOM 1397 O O . ARG A 1 196 ? 9.533 2.877 10.521 1.00 89.69 196 ARG A O 1
ATOM 1404 N N . TRP A 1 197 ? 9.515 4.940 11.361 1.00 93.56 197 TRP A N 1
ATOM 1405 C CA . TRP A 1 197 ? 8.792 4.582 12.584 1.00 93.56 197 TRP A CA 1
ATOM 1406 C C . TRP A 1 197 ? 7.269 4.655 12.438 1.00 93.56 197 TRP A C 1
ATOM 1408 O O . TRP A 1 197 ? 6.550 4.166 13.315 1.00 93.56 197 TRP A O 1
ATOM 1418 N N . LEU A 1 198 ? 6.768 5.227 11.339 1.00 93.38 198 LEU A N 1
ATOM 1419 C CA . LEU A 1 198 ? 5.343 5.413 11.076 1.00 93.38 198 LEU A CA 1
ATOM 1420 C C . LEU A 1 198 ? 4.551 4.099 11.173 1.00 93.38 198 LEU A C 1
ATOM 1422 O O . LEU A 1 198 ? 3.537 4.107 11.881 1.00 93.38 198 LEU A O 1
ATOM 1426 N N . PRO A 1 199 ? 4.988 2.965 10.576 1.00 95.44 199 PRO A N 1
ATOM 1427 C CA . PRO A 1 199 ? 4.253 1.711 10.706 1.00 95.44 199 PRO A CA 1
ATOM 1428 C C . PRO A 1 199 ? 4.107 1.268 12.156 1.00 95.44 199 PRO A C 1
ATOM 1430 O O . PRO A 1 199 ? 3.017 0.906 12.588 1.00 95.44 199 PRO A O 1
ATOM 1433 N N . SER A 1 200 ? 5.186 1.364 12.933 1.00 96.44 200 SER A N 1
ATOM 1434 C CA . SER A 1 200 ? 5.215 0.924 14.330 1.00 96.44 200 SER A CA 1
ATOM 1435 C C . SER A 1 200 ? 4.216 1.704 15.181 1.00 96.44 200 SER A C 1
ATOM 1437 O O . SER A 1 200 ? 3.405 1.122 15.904 1.00 96.44 200 SER A O 1
ATOM 1439 N N . VAL A 1 201 ? 4.223 3.033 15.048 1.00 97.12 201 VAL A N 1
ATOM 1440 C CA . VAL A 1 201 ? 3.320 3.917 15.792 1.00 97.12 201 VAL A CA 1
ATOM 1441 C C . VAL A 1 201 ? 1.868 3.695 15.364 1.00 97.12 201 VAL A C 1
ATOM 1443 O O . VAL A 1 201 ? 0.995 3.513 16.214 1.00 97.12 201 VAL A O 1
ATOM 1446 N N . ALA A 1 202 ? 1.598 3.648 14.058 1.00 96.88 202 ALA A N 1
ATOM 1447 C CA . ALA A 1 202 ? 0.250 3.446 13.533 1.00 96.88 202 ALA A CA 1
ATOM 1448 C C . ALA A 1 202 ? -0.336 2.081 13.941 1.00 96.88 202 ALA A C 1
ATOM 1450 O O . ALA A 1 202 ? -1.496 2.007 14.355 1.00 96.88 202 ALA A O 1
ATOM 1451 N N . VAL A 1 203 ? 0.468 1.012 13.897 1.00 97.56 203 VAL A N 1
ATOM 1452 C CA . VAL A 1 203 ? 0.071 -0.330 14.349 1.00 97.56 203 VAL A CA 1
ATOM 1453 C C . VAL A 1 203 ? -0.219 -0.338 15.848 1.00 97.56 203 VAL A C 1
ATOM 1455 O O . VAL A 1 203 ? -1.265 -0.845 16.258 1.00 97.56 203 VAL A O 1
ATOM 1458 N N . GLY A 1 204 ? 0.641 0.275 16.668 1.00 97.19 204 GLY A N 1
ATOM 1459 C CA . GLY A 1 204 ? 0.410 0.393 18.109 1.00 97.19 204 GLY A CA 1
ATOM 1460 C C . GLY A 1 204 ? -0.905 1.110 18.437 1.00 97.19 204 GLY A C 1
ATOM 1461 O O . GLY A 1 204 ? -1.700 0.632 19.252 1.00 97.19 204 GLY A O 1
ATOM 1462 N N . ILE A 1 205 ? -1.194 2.211 17.733 1.00 97.44 205 ILE A N 1
ATOM 1463 C CA . ILE A 1 205 ? -2.461 2.949 17.851 1.00 97.44 205 ILE A CA 1
ATOM 1464 C C . ILE A 1 205 ? -3.649 2.075 17.426 1.00 97.44 205 ILE A C 1
ATOM 1466 O O . ILE A 1 205 ? -4.665 2.037 18.128 1.00 97.44 205 ILE A O 1
ATOM 1470 N N . ALA A 1 206 ? -3.541 1.346 16.312 1.00 96.44 206 ALA A N 1
ATOM 1471 C CA . ALA A 1 206 ? -4.604 0.471 15.820 1.00 96.44 206 ALA A CA 1
ATOM 1472 C C . ALA A 1 206 ? -4.930 -0.654 16.821 1.00 96.44 206 ALA A C 1
ATOM 1474 O O . ALA A 1 206 ? -6.106 -0.898 17.123 1.00 96.44 206 ALA A O 1
ATOM 1475 N N . ILE A 1 207 ? -3.904 -1.283 17.405 1.00 96.94 207 ILE A N 1
ATOM 1476 C CA . ILE A 1 207 ?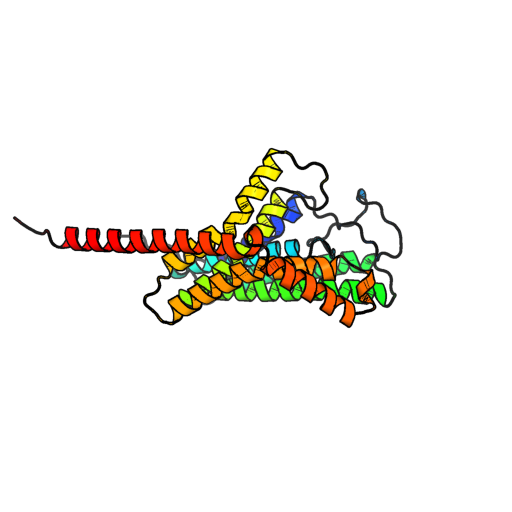 -4.052 -2.297 18.458 1.00 96.94 207 ILE A CA 1
ATOM 1477 C C . ILE A 1 207 ? -4.725 -1.687 19.694 1.00 96.94 207 ILE A C 1
ATOM 1479 O O . ILE A 1 207 ? -5.710 -2.236 20.200 1.00 96.94 207 ILE A O 1
ATOM 1483 N N . ALA A 1 208 ? -4.262 -0.520 20.154 1.00 96.00 208 ALA A N 1
ATOM 1484 C CA . ALA A 1 208 ? -4.859 0.175 21.293 1.00 96.00 208 ALA A CA 1
ATOM 1485 C C . ALA A 1 208 ? -6.329 0.554 21.046 1.00 96.00 208 ALA A C 1
ATOM 1487 O O . ALA A 1 208 ? -7.157 0.464 21.961 1.00 96.00 208 ALA A O 1
ATOM 1488 N N . TRP A 1 209 ? -6.679 0.948 19.818 1.00 95.00 209 TRP A N 1
ATOM 1489 C CA . TRP A 1 209 ? -8.045 1.270 19.403 1.00 95.00 209 TRP A CA 1
ATOM 1490 C C . TRP A 1 209 ? -8.961 0.041 19.423 1.00 95.00 209 TRP A C 1
ATOM 1492 O O . TRP A 1 209 ? -10.048 0.094 20.019 1.00 95.00 209 TRP A O 1
ATOM 1502 N N . CYS A 1 210 ? -8.517 -1.081 18.852 1.00 93.50 210 CYS A N 1
ATOM 1503 C CA . CYS A 1 210 ? -9.268 -2.336 18.867 1.00 93.50 210 CYS A CA 1
ATOM 1504 C C . CYS A 1 210 ? -9.451 -2.875 20.290 1.00 93.50 210 CYS A C 1
ATOM 1506 O O . CYS A 1 210 ? -10.568 -3.221 20.688 1.00 93.50 210 CYS A O 1
ATOM 1508 N N . GLY A 1 211 ? -8.380 -2.854 21.084 1.00 91.00 211 GLY A N 1
ATOM 1509 C CA . GLY A 1 211 ? -8.323 -3.491 22.392 1.00 91.00 211 GLY A CA 1
ATOM 1510 C C . GLY A 1 211 ? -8.124 -5.008 22.311 1.00 91.00 211 GLY A C 1
ATOM 1511 O O . GLY A 1 211 ? -8.315 -5.629 21.269 1.00 91.00 211 GLY A O 1
ATOM 1512 N N . LEU A 1 212 ? -7.779 -5.604 23.456 1.00 91.44 212 LEU A N 1
ATOM 1513 C CA . LEU A 1 212 ? -7.397 -7.020 23.589 1.00 91.44 212 LEU A CA 1
ATOM 1514 C C . LEU A 1 212 ? -8.423 -7.854 24.377 1.00 91.44 212 LEU A C 1
ATOM 1516 O O . LEU A 1 212 ? -8.088 -8.864 24.978 1.00 91.44 212 LEU A O 1
ATOM 1520 N N . ARG A 1 213 ? -9.682 -7.402 24.446 1.00 88.69 213 ARG A N 1
ATOM 1521 C CA . ARG A 1 213 ? -10.723 -8.069 25.256 1.00 88.69 213 ARG A CA 1
ATOM 1522 C C . ARG A 1 213 ? -11.340 -9.295 24.580 1.00 88.69 213 ARG A C 1
ATOM 1524 O O . ARG A 1 213 ? -12.092 -10.012 25.224 1.00 88.69 213 ARG A O 1
ATOM 1531 N N . THR A 1 214 ? -11.089 -9.489 23.290 1.00 92.12 214 THR A N 1
ATOM 1532 C CA . THR A 1 214 ? -11.634 -10.598 22.502 1.00 92.12 214 THR A CA 1
ATOM 1533 C C . THR A 1 214 ? -10.496 -11.397 21.887 1.00 92.12 214 THR A C 1
ATOM 1535 O O . THR A 1 214 ? -9.447 -10.830 21.573 1.00 92.12 214 THR A O 1
ATOM 1538 N N . VAL A 1 215 ? -10.726 -12.693 21.649 1.00 93.56 215 VAL A N 1
ATOM 1539 C CA . VAL A 1 215 ? -9.762 -13.571 20.961 1.00 93.56 215 VAL A CA 1
ATOM 1540 C C . VAL A 1 215 ? -9.373 -12.980 19.606 1.00 93.56 215 VAL A C 1
ATOM 1542 O O . VAL A 1 215 ? -8.192 -12.848 19.314 1.00 93.56 215 VAL A O 1
ATOM 1545 N N . GLY A 1 216 ? -10.349 -12.506 18.823 1.00 92.19 216 GLY A N 1
ATOM 1546 C CA . GLY A 1 216 ? -10.073 -11.850 17.542 1.00 92.19 216 GLY A CA 1
ATOM 1547 C C . GLY A 1 216 ? -9.191 -10.603 17.669 1.00 92.19 216 GLY A C 1
ATOM 1548 O O . GLY A 1 216 ? -8.338 -10.377 16.819 1.00 92.19 216 GLY A O 1
ATOM 1549 N N . GLY A 1 217 ? -9.346 -9.810 18.735 1.00 92.31 217 GLY A N 1
ATOM 1550 C CA . GLY A 1 217 ? -8.479 -8.659 18.998 1.00 92.31 217 GLY A CA 1
ATOM 1551 C C . GLY A 1 217 ? -7.045 -9.062 19.351 1.00 92.31 217 GLY A C 1
ATOM 1552 O O . GLY A 1 217 ? -6.107 -8.432 18.873 1.00 92.31 217 GLY A O 1
ATOM 1553 N N . ALA A 1 218 ? -6.872 -10.131 20.135 1.00 94.69 218 ALA A N 1
ATOM 1554 C CA . ALA A 1 218 ? -5.556 -10.675 20.465 1.00 94.69 218 ALA A CA 1
ATOM 1555 C C . ALA A 1 218 ? -4.856 -11.271 19.232 1.00 94.69 218 ALA A C 1
ATOM 1557 O O . ALA A 1 218 ? -3.709 -10.930 18.961 1.00 94.69 218 ALA A O 1
ATOM 1558 N N . VAL A 1 219 ? -5.566 -12.082 18.441 1.00 95.88 219 VAL A N 1
ATOM 1559 C CA . VAL A 1 219 ? -5.045 -12.668 17.195 1.00 95.88 219 VAL A CA 1
ATOM 1560 C C . VAL A 1 219 ? -4.662 -11.577 16.196 1.00 95.88 219 VAL A C 1
ATOM 1562 O O . VAL A 1 219 ? -3.584 -11.644 15.616 1.00 95.88 219 VAL A O 1
ATOM 1565 N N . ALA A 1 220 ? -5.493 -10.543 16.030 1.00 95.75 220 ALA A N 1
ATOM 1566 C CA . ALA A 1 220 ? -5.164 -9.416 15.162 1.00 95.75 220 ALA A CA 1
ATOM 1567 C C . ALA A 1 220 ? -3.923 -8.658 15.649 1.00 95.75 220 ALA A C 1
ATOM 1569 O O . ALA A 1 220 ? -3.070 -8.325 14.838 1.00 95.75 220 ALA A O 1
ATOM 1570 N N . ALA A 1 221 ? -3.785 -8.424 16.957 1.00 96.69 221 ALA A N 1
ATOM 1571 C CA . ALA A 1 221 ? -2.605 -7.764 17.507 1.00 96.69 221 ALA A CA 1
ATOM 1572 C C . ALA A 1 221 ? -1.327 -8.578 17.266 1.00 96.69 221 ALA A C 1
ATOM 1574 O O . ALA A 1 221 ? -0.347 -8.031 16.767 1.00 96.69 221 ALA A O 1
ATOM 1575 N N . VAL A 1 222 ? -1.350 -9.883 17.554 1.00 97.19 222 VAL A N 1
ATOM 1576 C CA . VAL A 1 222 ? -0.213 -10.778 17.293 1.00 97.19 222 VAL A CA 1
ATOM 1577 C C . VAL A 1 222 ? 0.108 -10.812 15.801 1.00 97.19 222 VAL A C 1
ATOM 1579 O O . VAL A 1 222 ? 1.255 -10.596 15.426 1.00 97.19 222 VAL A O 1
ATOM 1582 N N . GLY A 1 223 ? -0.896 -11.000 14.941 1.00 97.00 223 GLY A N 1
ATOM 1583 C CA . GLY A 1 223 ? -0.719 -10.997 13.489 1.00 97.00 223 GLY A CA 1
ATOM 1584 C C . GLY A 1 223 ? -0.108 -9.693 12.974 1.00 97.00 223 GLY A C 1
ATOM 1585 O O . GLY A 1 223 ? 0.831 -9.724 12.187 1.00 97.00 223 GLY A O 1
ATOM 1586 N N . SER A 1 224 ? -0.573 -8.544 13.463 1.00 96.94 224 SER A N 1
ATOM 1587 C CA . SER A 1 224 ? -0.028 -7.234 13.100 1.00 96.94 224 SER A CA 1
ATOM 1588 C C . SER A 1 224 ? 1.423 -7.036 13.538 1.00 96.94 224 SER A C 1
ATOM 1590 O O . SER A 1 224 ? 2.213 -6.470 12.785 1.00 96.94 224 SER A O 1
ATOM 1592 N N . LEU A 1 225 ? 1.792 -7.513 14.728 1.00 97.12 225 LEU A N 1
ATOM 1593 C CA . LEU A 1 225 ? 3.178 -7.472 15.200 1.00 97.12 225 LEU A CA 1
ATOM 1594 C C . LEU A 1 225 ? 4.074 -8.419 14.391 1.00 97.12 225 LEU A C 1
ATOM 1596 O O . LEU A 1 225 ? 5.196 -8.050 14.059 1.00 97.12 225 LEU A O 1
ATOM 1600 N N . LEU A 1 226 ? 3.569 -9.598 14.012 1.00 96.50 226 LEU A N 1
ATOM 1601 C CA . LEU A 1 226 ? 4.273 -10.522 13.120 1.00 96.50 226 LEU A CA 1
ATOM 1602 C C . LEU A 1 226 ? 4.490 -9.911 11.731 1.00 96.50 226 LEU A C 1
ATOM 1604 O O . LEU A 1 226 ? 5.592 -9.999 11.197 1.00 96.50 226 LEU A O 1
ATOM 1608 N N . PHE A 1 227 ? 3.482 -9.239 11.164 1.00 94.81 227 PHE A N 1
ATOM 1609 C CA . PHE A 1 227 ? 3.650 -8.496 9.913 1.00 94.81 227 PHE A CA 1
ATOM 1610 C C . PHE A 1 227 ? 4.723 -7.417 10.041 1.00 94.81 227 PHE A C 1
ATOM 1612 O O . PHE A 1 227 ? 5.582 -7.322 9.171 1.00 94.81 227 PHE A O 1
ATOM 1619 N N . LEU A 1 228 ? 4.713 -6.641 11.127 1.00 94.12 228 LEU A N 1
ATOM 1620 C CA . LEU A 1 228 ? 5.715 -5.601 11.365 1.00 94.12 228 LEU A CA 1
ATOM 1621 C C . LEU A 1 228 ? 7.134 -6.177 11.500 1.00 94.12 228 LEU A C 1
ATOM 1623 O O . LEU A 1 228 ? 8.087 -5.568 11.029 1.00 94.12 228 LEU A O 1
ATOM 1627 N N . TRP A 1 229 ? 7.263 -7.361 12.100 1.00 95.06 229 TRP A N 1
ATOM 1628 C CA . TRP A 1 229 ? 8.538 -8.058 12.251 1.00 95.06 229 TRP A CA 1
ATOM 1629 C C . TRP A 1 229 ? 9.091 -8.585 10.918 1.00 95.06 229 TRP A C 1
ATOM 1631 O O . TRP A 1 229 ? 10.283 -8.464 10.639 1.00 95.06 229 TRP A O 1
ATOM 1641 N N . VAL A 1 230 ? 8.221 -9.168 10.089 1.00 95.19 230 VAL A N 1
ATOM 1642 C CA . VAL A 1 230 ? 8.605 -9.898 8.869 1.00 95.19 230 VAL A CA 1
ATOM 1643 C C . VAL A 1 230 ? 8.659 -8.999 7.630 1.00 95.19 230 VAL A C 1
ATOM 1645 O O . VAL A 1 230 ? 9.412 -9.282 6.693 1.00 95.19 230 VAL A O 1
ATOM 1648 N N . ALA A 1 231 ? 7.889 -7.909 7.597 1.00 92.19 231 ALA A N 1
ATOM 1649 C CA . ALA A 1 231 ? 7.791 -7.042 6.426 1.00 92.19 231 ALA A CA 1
ATOM 1650 C C . ALA A 1 231 ? 9.147 -6.460 5.979 1.00 92.19 231 ALA A C 1
ATOM 1652 O O . ALA A 1 231 ? 9.454 -6.607 4.798 1.00 92.19 231 ALA A O 1
ATOM 1653 N N . PRO A 1 232 ? 10.010 -5.900 6.855 1.00 91.56 232 PRO A N 1
ATOM 1654 C CA . PRO A 1 232 ? 11.304 -5.359 6.430 1.00 91.56 232 PRO A CA 1
ATOM 1655 C C . PRO A 1 232 ? 12.205 -6.413 5.774 1.00 91.56 232 PRO A C 1
ATOM 1657 O O . PRO A 1 232 ? 12.791 -6.168 4.721 1.00 91.56 232 PRO A O 1
ATOM 1660 N N . ALA A 1 233 ? 12.267 -7.617 6.350 1.00 93.94 233 ALA A N 1
ATOM 1661 C CA . ALA A 1 233 ? 13.033 -8.726 5.786 1.00 93.94 233 ALA A CA 1
ATOM 1662 C C . ALA A 1 233 ? 12.479 -9.178 4.426 1.00 93.94 233 ALA A C 1
ATOM 1664 O O . ALA A 1 233 ? 13.242 -9.451 3.499 1.00 93.94 233 ALA A O 1
ATOM 1665 N N . THR A 1 234 ? 11.151 -9.206 4.291 1.00 93.12 234 THR A N 1
ATOM 1666 C CA . THR A 1 234 ? 10.464 -9.534 3.033 1.00 93.12 234 THR A CA 1
ATOM 1667 C C . THR A 1 234 ? 10.785 -8.507 1.950 1.00 93.12 234 THR A C 1
ATOM 1669 O O . THR A 1 234 ? 11.166 -8.876 0.843 1.00 93.12 234 THR A O 1
ATOM 1672 N N . THR A 1 235 ? 10.698 -7.219 2.281 1.00 91.06 235 THR A N 1
ATOM 1673 C CA . THR A 1 235 ? 11.019 -6.106 1.383 1.00 91.06 235 THR A CA 1
ATOM 1674 C C . THR A 1 235 ? 12.467 -6.183 0.896 1.00 91.06 235 THR A C 1
ATOM 1676 O O . THR A 1 235 ? 12.710 -6.083 -0.305 1.00 91.06 235 THR A O 1
ATOM 1679 N N . SER A 1 236 ? 13.423 -6.447 1.793 1.00 92.00 236 SER A N 1
ATOM 1680 C CA . SER A 1 236 ? 14.837 -6.627 1.435 1.00 92.00 236 SER A CA 1
ATOM 1681 C C . SER A 1 236 ? 15.062 -7.823 0.505 1.00 92.00 236 SER A C 1
ATOM 1683 O O . SER A 1 236 ? 15.799 -7.718 -0.475 1.00 92.00 236 SER A O 1
ATOM 1685 N N . ALA A 1 237 ? 14.404 -8.953 0.774 1.00 93.06 237 ALA A N 1
ATOM 1686 C CA . ALA A 1 237 ? 14.511 -10.150 -0.057 1.00 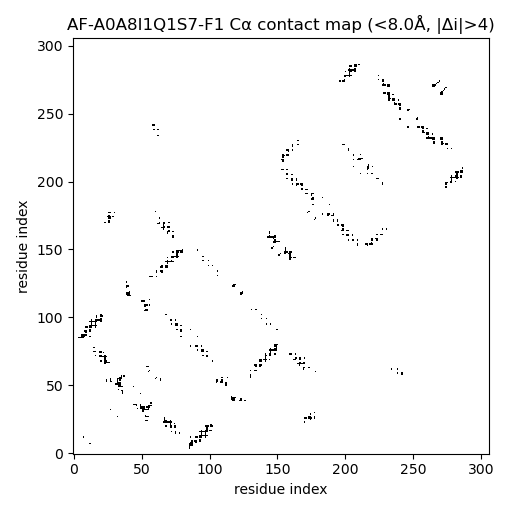93.06 237 ALA A CA 1
ATOM 1687 C C . ALA A 1 237 ? 13.928 -9.937 -1.464 1.00 93.06 237 ALA A C 1
ATOM 1689 O O . ALA A 1 237 ? 14.554 -10.328 -2.450 1.00 93.06 237 ALA A O 1
ATOM 1690 N N . ILE A 1 238 ? 12.771 -9.270 -1.566 1.00 90.81 238 ILE A N 1
ATOM 1691 C CA . ILE A 1 238 ? 12.164 -8.878 -2.847 1.00 90.81 238 ILE A CA 1
ATOM 1692 C C . ILE A 1 238 ? 13.083 -7.911 -3.594 1.00 90.81 238 ILE A C 1
ATOM 1694 O O . ILE A 1 238 ? 13.319 -8.100 -4.784 1.00 90.81 238 ILE A O 1
ATOM 1698 N N . GLY A 1 239 ? 13.626 -6.903 -2.904 1.00 88.81 239 GLY A N 1
ATOM 1699 C CA . GLY A 1 239 ? 14.550 -5.932 -3.490 1.00 88.81 239 GLY A CA 1
ATOM 1700 C C . GLY A 1 239 ? 15.791 -6.595 -4.086 1.00 88.81 239 GLY A C 1
ATOM 1701 O O . GLY A 1 239 ? 16.181 -6.265 -5.204 1.00 88.81 239 GLY A O 1
ATOM 1702 N N . MET A 1 240 ? 16.362 -7.586 -3.392 1.00 90.25 240 MET A N 1
ATOM 1703 C CA . MET A 1 240 ? 17.469 -8.381 -3.928 1.00 90.25 240 MET A CA 1
ATOM 1704 C C . MET A 1 240 ? 17.032 -9.183 -5.161 1.00 90.25 240 MET A C 1
ATOM 1706 O O . MET A 1 240 ? 17.629 -9.038 -6.227 1.00 90.25 240 MET A O 1
ATOM 1710 N N . ALA A 1 241 ? 15.959 -9.974 -5.055 1.00 87.81 241 ALA A N 1
ATOM 1711 C CA . ALA A 1 241 ? 15.504 -10.836 -6.150 1.00 87.81 241 ALA A CA 1
ATOM 1712 C C . ALA A 1 241 ? 15.146 -10.040 -7.421 1.00 87.81 241 ALA A C 1
ATOM 1714 O O . ALA A 1 241 ? 15.493 -10.428 -8.537 1.00 87.81 241 ALA A O 1
ATOM 1715 N N . ALA A 1 242 ? 14.486 -8.893 -7.257 1.00 84.19 242 ALA A N 1
ATOM 1716 C CA . ALA A 1 242 ? 14.106 -8.021 -8.361 1.00 84.19 242 ALA A CA 1
ATOM 1717 C C . ALA A 1 242 ? 15.292 -7.222 -8.926 1.00 84.19 242 ALA A C 1
ATOM 1719 O O . ALA A 1 242 ? 15.356 -6.987 -10.134 1.00 84.19 242 ALA A O 1
ATOM 1720 N N . GLY A 1 243 ? 16.229 -6.800 -8.071 1.00 79.94 243 GLY A N 1
ATOM 1721 C CA . GLY A 1 243 ? 17.371 -5.973 -8.456 1.00 79.94 243 GLY A CA 1
ATOM 1722 C C . GLY A 1 243 ? 18.500 -6.747 -9.141 1.00 79.94 243 GLY A C 1
ATOM 1723 O O . GLY A 1 243 ? 19.209 -6.180 -9.978 1.00 79.94 243 GLY A O 1
ATOM 1724 N N . THR A 1 244 ? 18.666 -8.037 -8.834 1.00 83.06 244 THR A N 1
ATOM 1725 C CA . THR A 1 244 ? 19.790 -8.847 -9.322 1.00 83.06 244 THR A CA 1
ATOM 1726 C C . THR A 1 244 ? 19.414 -9.677 -10.549 1.00 83.06 244 THR A C 1
ATOM 1728 O O . THR A 1 244 ? 19.125 -10.870 -10.480 1.00 83.06 244 THR A O 1
ATOM 1731 N N . ARG A 1 245 ? 19.498 -9.035 -11.718 1.00 76.06 245 ARG A N 1
ATOM 1732 C CA . ARG A 1 245 ? 19.136 -9.616 -13.028 1.00 76.06 245 ARG A CA 1
ATOM 1733 C C . ARG A 1 245 ? 19.901 -10.887 -13.398 1.00 76.06 245 ARG A C 1
ATOM 1735 O O . ARG A 1 245 ? 19.386 -11.703 -14.154 1.00 76.06 245 ARG A O 1
ATOM 1742 N N . VAL A 1 246 ? 21.109 -11.064 -12.862 1.00 80.69 246 VAL A N 1
ATOM 1743 C CA . VAL A 1 246 ? 21.934 -12.265 -13.084 1.00 80.69 246 VAL A CA 1
ATOM 1744 C C . VAL A 1 246 ? 21.170 -13.536 -12.692 1.00 80.69 246 VAL A C 1
ATOM 1746 O O . VAL A 1 246 ? 21.217 -14.524 -13.420 1.00 80.69 246 VAL A O 1
ATOM 1749 N N . TYR A 1 247 ? 20.391 -13.492 -11.607 1.00 80.12 247 TYR A N 1
ATOM 1750 C CA . TYR A 1 247 ? 19.659 -14.657 -11.110 1.00 80.12 247 TYR A CA 1
ATOM 1751 C C . TYR A 1 247 ? 18.344 -14.944 -11.846 1.00 80.12 247 TYR A C 1
ATOM 1753 O O . TYR A 1 247 ? 17.721 -15.970 -11.589 1.00 80.12 247 TYR A O 1
ATOM 1761 N N . TRP A 1 248 ? 17.908 -14.106 -12.792 1.00 78.19 248 TRP A N 1
ATOM 1762 C CA . TRP A 1 248 ? 16.635 -14.328 -13.497 1.00 78.19 248 TRP A CA 1
ATOM 1763 C C . TRP A 1 248 ? 16.650 -15.582 -14.375 1.00 78.19 248 TRP A C 1
ATOM 1765 O O . TRP A 1 248 ? 15.605 -16.177 -14.623 1.00 78.19 248 TRP A O 1
ATOM 1775 N N . ARG A 1 249 ? 17.841 -16.011 -14.806 1.00 81.75 249 ARG A N 1
ATOM 1776 C CA . ARG A 1 249 ? 18.047 -17.280 -15.519 1.00 81.75 249 ARG A CA 1
ATOM 1777 C C . ARG A 1 249 ? 18.191 -18.482 -14.572 1.00 81.75 249 ARG A C 1
ATOM 1779 O O . ARG A 1 249 ? 18.105 -19.617 -15.027 1.00 81.75 249 ARG A O 1
ATOM 1786 N N . PHE A 1 250 ? 18.359 -18.241 -13.269 1.00 88.38 250 PHE A N 1
ATOM 1787 C CA . PHE A 1 250 ? 18.644 -19.248 -12.243 1.00 88.38 250 PHE A CA 1
ATOM 1788 C C . PHE A 1 250 ? 17.693 -19.082 -11.039 1.00 88.38 250 PHE A C 1
ATOM 1790 O O . PHE A 1 250 ? 18.105 -18.643 -9.963 1.00 88.38 250 PHE A O 1
ATOM 1797 N N . PRO A 1 251 ? 16.398 -19.431 -11.176 1.00 86.38 251 PRO A N 1
ATOM 1798 C CA . PRO A 1 251 ? 15.383 -19.140 -10.156 1.00 86.38 251 PRO A CA 1
ATOM 1799 C C . PRO A 1 251 ? 15.640 -19.842 -8.814 1.00 86.38 251 PRO A C 1
ATOM 1801 O O . PRO A 1 251 ? 15.292 -19.305 -7.763 1.00 86.38 251 PRO A O 1
ATOM 1804 N N . ALA A 1 252 ? 16.273 -21.018 -8.830 1.00 91.88 252 ALA A N 1
ATOM 1805 C CA . ALA A 1 252 ? 16.660 -21.722 -7.610 1.00 91.88 252 ALA A CA 1
ATOM 1806 C C . ALA A 1 252 ? 17.743 -20.956 -6.829 1.00 91.88 252 ALA A C 1
ATOM 1808 O O . ALA A 1 252 ? 17.634 -20.803 -5.612 1.00 91.88 252 ALA A O 1
ATOM 1809 N N . GLU A 1 253 ? 18.743 -20.413 -7.528 1.00 92.69 253 GLU A N 1
ATOM 1810 C CA . GLU A 1 253 ? 19.787 -19.575 -6.928 1.00 92.69 253 GLU A CA 1
ATOM 1811 C C . GLU A 1 253 ? 19.214 -18.244 -6.441 1.00 92.69 253 GLU A C 1
ATOM 1813 O O . GLU A 1 253 ? 19.527 -17.810 -5.333 1.00 92.69 253 GLU A O 1
ATOM 1818 N N . MET A 1 254 ? 18.293 -17.647 -7.208 1.00 92.31 254 MET A N 1
ATOM 1819 C CA . MET A 1 254 ? 17.559 -16.450 -6.796 1.00 92.31 254 MET A CA 1
ATOM 1820 C C . MET A 1 254 ? 16.831 -16.672 -5.468 1.00 92.31 254 MET A C 1
ATOM 1822 O O . MET A 1 254 ? 16.919 -15.843 -4.563 1.00 92.31 254 MET A O 1
ATOM 1826 N N . LEU A 1 255 ? 16.125 -17.800 -5.334 1.00 93.56 255 LEU A N 1
ATOM 1827 C CA . LEU A 1 255 ? 15.392 -18.148 -4.121 1.00 93.56 255 LEU A CA 1
ATOM 1828 C C . LEU A 1 255 ? 16.338 -18.408 -2.943 1.00 93.56 255 LEU A C 1
ATOM 1830 O O . LEU A 1 255 ? 16.065 -17.953 -1.832 1.00 93.56 255 LEU A O 1
ATOM 1834 N N . ALA A 1 256 ? 17.452 -19.106 -3.173 1.00 95.12 256 ALA A N 1
ATOM 1835 C CA . ALA A 1 256 ? 18.463 -19.347 -2.148 1.00 95.12 256 ALA A CA 1
ATOM 1836 C C . ALA A 1 256 ? 19.084 -18.031 -1.649 1.00 95.12 256 ALA A C 1
ATOM 1838 O O . ALA A 1 256 ? 19.144 -17.797 -0.439 1.00 95.12 256 ALA A O 1
ATOM 1839 N N . ALA A 1 257 ? 19.454 -17.133 -2.566 1.00 93.31 257 ALA A N 1
ATOM 1840 C CA . ALA A 1 257 ? 19.963 -15.807 -2.239 1.00 93.31 257 ALA A CA 1
ATOM 1841 C C . ALA A 1 257 ? 18.909 -14.964 -1.500 1.00 93.31 257 ALA A C 1
ATOM 1843 O O . ALA A 1 257 ? 19.215 -14.338 -0.484 1.00 93.31 257 ALA A O 1
ATOM 1844 N N . ALA A 1 258 ? 17.649 -14.982 -1.953 1.00 93.50 258 ALA A N 1
ATOM 1845 C CA . ALA A 1 258 ? 16.562 -14.210 -1.346 1.00 93.50 258 ALA A CA 1
ATOM 1846 C C . ALA A 1 258 ? 16.267 -14.700 0.071 1.00 93.50 258 ALA A C 1
ATOM 1848 O O . ALA A 1 258 ? 16.102 -13.893 0.985 1.00 93.50 258 ALA A O 1
ATOM 1849 N N . ARG A 1 259 ? 16.283 -16.021 0.277 1.00 96.50 259 ARG A N 1
ATOM 1850 C CA . ARG A 1 259 ? 16.185 -16.641 1.599 1.00 96.50 259 ARG A CA 1
ATOM 1851 C C . ARG A 1 259 ? 17.351 -16.230 2.498 1.00 96.50 259 ARG A C 1
ATOM 1853 O O . ARG A 1 259 ? 17.120 -15.935 3.667 1.00 96.50 259 ARG A O 1
ATOM 1860 N N . GLY A 1 260 ? 18.573 -16.184 1.968 1.00 96.19 260 GLY A N 1
ATOM 1861 C CA . GLY A 1 260 ? 19.749 -15.711 2.699 1.00 96.19 260 GLY A CA 1
ATOM 1862 C C . GLY A 1 260 ? 19.582 -14.272 3.194 1.00 96.19 260 GLY A C 1
ATOM 1863 O O . GLY A 1 260 ? 19.750 -14.007 4.385 1.00 96.19 260 GLY A O 1
ATOM 1864 N N . VAL A 1 261 ? 19.161 -13.360 2.310 1.00 95.56 261 VAL A N 1
ATOM 1865 C CA . VAL A 1 261 ? 18.874 -11.958 2.666 1.00 95.56 261 VAL A CA 1
ATOM 1866 C C . VAL A 1 261 ? 17.731 -11.859 3.672 1.00 95.56 261 VAL A C 1
ATOM 1868 O O . VAL A 1 261 ? 17.845 -11.117 4.642 1.00 95.56 261 VAL A O 1
ATOM 1871 N N . PHE A 1 262 ? 16.656 -12.623 3.482 1.00 96.31 262 PHE A N 1
ATOM 1872 C CA . PHE A 1 262 ? 15.512 -12.644 4.390 1.00 96.31 262 PHE A CA 1
ATOM 1873 C C . PHE A 1 262 ? 15.919 -13.047 5.814 1.00 96.31 262 PHE A C 1
ATOM 1875 O O . PHE A 1 262 ? 15.631 -12.329 6.770 1.00 96.31 262 PHE A O 1
ATOM 1882 N N . VAL A 1 263 ? 16.625 -14.174 5.960 1.00 96.44 263 VAL A N 1
ATOM 1883 C CA . VAL A 1 263 ? 17.075 -14.670 7.269 1.00 96.44 263 VAL A CA 1
ATOM 1884 C C . VAL A 1 263 ? 18.066 -13.697 7.899 1.00 96.44 263 VAL A C 1
ATOM 1886 O O . VAL A 1 263 ? 17.925 -13.376 9.075 1.00 96.44 263 VAL A O 1
ATOM 1889 N N . SER A 1 264 ? 19.020 -13.178 7.123 1.00 95.75 264 SER A N 1
ATOM 1890 C CA . SER A 1 264 ? 19.977 -12.176 7.602 1.00 95.75 264 SER A CA 1
ATOM 1891 C C . SER A 1 264 ? 19.269 -10.916 8.112 1.00 95.75 264 SER A C 1
ATOM 1893 O O . SER A 1 264 ? 19.516 -10.473 9.231 1.00 95.75 264 SER A O 1
ATOM 1895 N N . ALA A 1 265 ? 18.304 -10.391 7.352 1.00 93.56 265 ALA A N 1
ATOM 1896 C CA . ALA A 1 265 ? 17.548 -9.200 7.725 1.00 93.56 265 ALA A CA 1
ATOM 1897 C C . ALA A 1 265 ? 16.697 -9.396 8.991 1.00 93.56 265 ALA A C 1
ATOM 1899 O O . ALA A 1 265 ? 16.594 -8.472 9.798 1.00 93.56 265 ALA A O 1
ATOM 1900 N N . LEU A 1 266 ? 16.131 -10.591 9.211 1.00 92.62 266 LEU A N 1
ATOM 1901 C CA . LEU A 1 266 ? 15.416 -10.908 10.454 1.00 92.62 266 LEU A CA 1
ATOM 1902 C C . LEU A 1 266 ? 16.321 -10.836 11.689 1.00 92.62 266 LEU A C 1
ATOM 1904 O O . LEU A 1 266 ? 15.844 -10.475 12.767 1.00 92.62 266 LEU A O 1
ATOM 1908 N N . MET A 1 267 ? 17.610 -11.140 11.533 1.00 92.25 267 MET A N 1
ATOM 1909 C CA . MET A 1 267 ? 18.587 -11.136 12.623 1.00 92.25 267 MET A CA 1
ATOM 1910 C C . MET A 1 267 ? 19.132 -9.741 12.948 1.00 92.25 267 MET A C 1
ATOM 19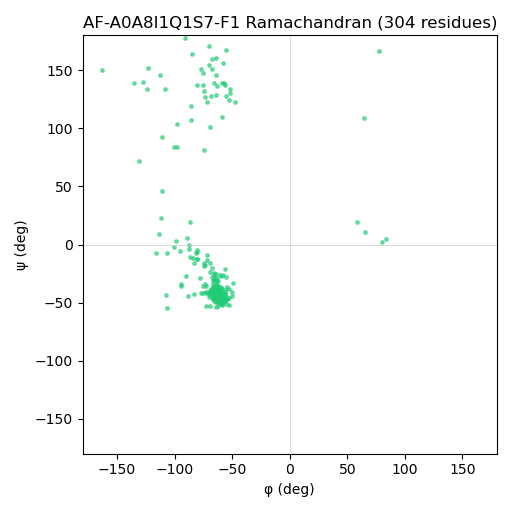12 O O . MET A 1 267 ? 19.836 -9.598 13.942 1.00 92.25 267 MET A O 1
ATOM 1916 N N . ILE A 1 268 ? 18.805 -8.708 12.161 1.00 92.38 268 ILE A N 1
ATOM 1917 C CA . ILE A 1 268 ? 19.231 -7.326 12.415 1.00 92.38 268 ILE A CA 1
ATOM 1918 C C . ILE A 1 268 ? 18.228 -6.656 13.373 1.00 92.38 268 ILE A C 1
ATOM 1920 O O . ILE A 1 268 ? 17.130 -6.282 12.944 1.00 92.38 268 ILE A O 1
ATOM 1924 N N . PRO A 1 269 ? 18.572 -6.423 14.659 1.00 88.44 269 PRO A N 1
ATOM 1925 C CA . PRO A 1 269 ? 17.591 -5.993 15.660 1.00 88.44 269 PRO A CA 1
ATOM 1926 C C . PRO A 1 269 ? 16.970 -4.624 15.370 1.00 88.44 269 PRO A C 1
ATOM 1928 O O . PRO A 1 269 ? 15.803 -4.387 15.681 1.00 88.44 269 PRO A O 1
ATOM 1931 N N . SER A 1 270 ? 17.738 -3.719 14.758 1.00 86.81 270 SER A N 1
ATOM 1932 C CA . SER A 1 270 ? 17.281 -2.378 14.384 1.00 86.81 270 SER A CA 1
ATOM 1933 C C . SER A 1 270 ? 16.253 -2.381 13.250 1.00 86.81 270 SER A C 1
ATOM 1935 O O . SER A 1 270 ? 15.483 -1.427 13.148 1.00 86.81 270 SER A O 1
ATOM 1937 N N . LEU A 1 271 ? 16.229 -3.434 12.424 1.00 82.50 271 LEU A N 1
ATOM 1938 C CA . LEU A 1 271 ? 15.280 -3.603 11.322 1.00 82.50 271 LEU A CA 1
ATOM 1939 C C . LEU A 1 271 ? 14.057 -4.423 11.734 1.00 82.50 271 LEU A C 1
ATOM 1941 O O . LEU A 1 271 ? 12.963 -4.134 11.265 1.00 82.50 271 LEU A O 1
ATOM 1945 N N . SER A 1 272 ? 14.229 -5.431 12.592 1.00 85.50 272 SER A N 1
ATOM 1946 C CA . SER A 1 272 ? 13.181 -6.413 12.878 1.00 85.50 272 SER A CA 1
ATOM 1947 C C . SER A 1 272 ? 12.535 -6.219 14.257 1.00 85.50 272 SER A C 1
ATOM 1949 O O . SER A 1 272 ? 11.319 -6.068 14.359 1.00 85.50 272 SER A O 1
ATOM 1951 N N . LEU A 1 273 ? 13.326 -6.181 15.331 1.0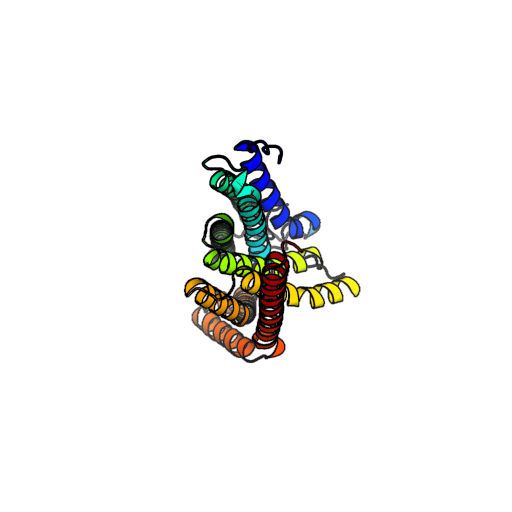0 88.88 273 LEU A N 1
ATOM 1952 C CA . LEU A 1 273 ? 12.822 -6.190 16.711 1.00 88.88 273 LEU A CA 1
ATOM 1953 C C . LEU A 1 273 ? 12.401 -4.806 17.207 1.00 88.88 273 LEU A C 1
ATOM 1955 O O . LEU A 1 273 ? 11.367 -4.665 17.859 1.00 88.88 273 LEU A O 1
ATOM 1959 N N . LEU A 1 274 ? 13.189 -3.775 16.907 1.00 92.25 274 LEU A N 1
ATOM 1960 C CA . LEU A 1 274 ? 12.955 -2.433 17.437 1.00 92.25 274 LEU A CA 1
ATOM 1961 C C . LEU A 1 274 ? 11.604 -1.823 16.991 1.00 92.25 274 LEU A C 1
ATOM 1963 O O . LEU A 1 274 ? 10.912 -1.262 17.847 1.00 92.25 274 LEU A O 1
ATOM 1967 N N . PRO A 1 275 ? 11.151 -1.988 15.729 1.00 92.56 275 PRO A N 1
ATOM 1968 C CA . PRO A 1 275 ? 9.795 -1.614 15.314 1.00 92.56 275 PRO A CA 1
ATOM 1969 C C . PRO A 1 275 ? 8.693 -2.293 16.140 1.00 92.56 275 PRO A C 1
ATOM 1971 O O . PRO A 1 275 ? 7.737 -1.648 16.575 1.00 92.56 275 PRO A O 1
ATOM 1974 N N . VAL A 1 276 ? 8.846 -3.591 16.421 1.00 94.88 276 VAL A N 1
ATOM 1975 C CA . VAL A 1 276 ? 7.884 -4.379 17.209 1.00 94.88 276 VAL A CA 1
ATOM 1976 C C . VAL A 1 276 ? 7.815 -3.872 18.645 1.00 94.88 276 VAL A C 1
ATOM 1978 O O . VAL A 1 276 ? 6.720 -3.671 19.172 1.00 94.88 276 VAL A O 1
ATOM 1981 N N . VAL A 1 277 ? 8.968 -3.607 19.266 1.00 96.06 277 VAL A N 1
ATOM 1982 C CA . VAL A 1 277 ? 9.038 -3.035 20.617 1.00 96.06 277 VAL A CA 1
ATOM 1983 C C . VAL A 1 277 ? 8.344 -1.675 20.660 1.00 96.06 277 VAL A C 1
ATOM 1985 O O . VAL A 1 277 ? 7.538 -1.437 21.556 1.00 96.06 277 VAL A O 1
ATOM 1988 N N . LEU A 1 278 ? 8.583 -0.803 19.678 1.00 96.06 278 LEU A N 1
ATOM 1989 C CA . LEU A 1 278 ? 7.917 0.499 19.608 1.00 96.06 278 LEU A CA 1
ATOM 1990 C C . LEU A 1 278 ? 6.395 0.367 19.427 1.00 96.06 278 LEU A C 1
ATOM 1992 O O . LEU A 1 278 ? 5.623 1.069 20.078 1.00 96.06 278 LEU A O 1
ATOM 1996 N N . ALA A 1 279 ? 5.932 -0.550 18.578 1.00 96.62 279 ALA A N 1
ATOM 1997 C CA . ALA A 1 279 ? 4.500 -0.800 18.422 1.00 96.62 279 ALA A CA 1
ATOM 1998 C C . ALA A 1 279 ? 3.866 -1.308 19.727 1.00 96.62 279 ALA A C 1
ATOM 2000 O O . ALA A 1 279 ? 2.772 -0.872 20.098 1.00 96.62 279 ALA A O 1
ATOM 2001 N N . LEU A 1 280 ? 4.564 -2.190 20.449 1.00 96.50 280 LEU A N 1
ATOM 2002 C CA . LEU A 1 280 ? 4.143 -2.697 21.754 1.00 96.50 280 LEU A CA 1
ATOM 2003 C C . LEU A 1 280 ? 4.069 -1.588 22.807 1.00 96.50 280 LEU A C 1
ATOM 2005 O O . LEU A 1 280 ? 3.077 -1.526 23.536 1.00 96.50 280 LEU A O 1
ATOM 2009 N N . THR A 1 281 ? 5.063 -0.699 22.884 1.00 97.38 281 THR A N 1
ATOM 2010 C CA . THR A 1 281 ? 5.055 0.406 23.855 1.00 97.38 281 THR A CA 1
ATOM 2011 C C . THR A 1 281 ? 3.909 1.375 23.577 1.00 97.38 281 THR A C 1
ATOM 2013 O O . THR A 1 281 ? 3.150 1.701 24.491 1.00 97.38 281 THR A O 1
ATOM 2016 N N . VAL A 1 282 ? 3.698 1.760 22.316 1.00 97.56 282 VAL A N 1
ATOM 2017 C CA . VAL A 1 282 ? 2.571 2.616 21.910 1.00 97.56 282 VAL A CA 1
ATOM 2018 C C . VAL A 1 282 ? 1.228 1.945 22.219 1.00 97.56 282 VAL A C 1
ATOM 2020 O O . VAL A 1 282 ? 0.330 2.581 22.782 1.00 97.56 282 VAL A O 1
ATOM 2023 N N . ALA A 1 283 ? 1.087 0.650 21.915 1.00 95.38 283 ALA A N 1
ATOM 2024 C CA . ALA A 1 283 ? -0.120 -0.107 22.231 1.00 95.38 283 ALA A CA 1
ATOM 2025 C C . ALA A 1 283 ? -0.381 -0.158 23.744 1.00 95.38 283 ALA A C 1
ATOM 2027 O O . ALA A 1 283 ? -1.507 0.085 24.184 1.00 95.38 283 ALA A O 1
ATOM 2028 N N . ALA A 1 284 ? 0.649 -0.434 24.549 1.00 95.38 284 ALA A N 1
ATOM 2029 C CA . ALA A 1 284 ? 0.551 -0.503 26.002 1.00 95.38 284 ALA A CA 1
ATOM 2030 C C . ALA A 1 284 ? 0.103 0.838 26.601 1.00 95.38 284 ALA A C 1
ATOM 2032 O O . ALA A 1 284 ? -0.883 0.874 27.344 1.00 95.38 284 ALA A O 1
ATOM 2033 N N . VAL A 1 285 ? 0.748 1.943 26.212 1.00 96.38 285 VAL A N 1
ATOM 2034 C CA . VAL A 1 285 ? 0.386 3.301 26.654 1.00 96.38 285 VAL A CA 1
ATOM 2035 C C . VAL A 1 285 ? -1.064 3.626 26.284 1.00 96.38 285 VAL A C 1
ATOM 2037 O O . VAL A 1 285 ? -1.849 4.046 27.139 1.00 96.38 285 VAL A O 1
ATOM 2040 N N . GLY A 1 286 ? -1.466 3.357 25.038 1.00 93.81 286 GLY A N 1
ATOM 2041 C CA . GLY A 1 286 ? -2.836 3.595 24.582 1.00 93.81 286 GLY A CA 1
ATOM 2042 C C . GLY A 1 286 ? -3.879 2.761 25.337 1.00 93.81 286 GLY A C 1
ATOM 2043 O O . GLY A 1 286 ? -4.966 3.250 25.659 1.00 93.81 286 GLY A O 1
ATOM 2044 N N . LEU A 1 287 ? -3.565 1.509 25.675 1.00 92.94 287 LEU A N 1
ATOM 2045 C CA . LEU A 1 287 ? -4.453 0.641 26.451 1.00 92.94 287 LEU A CA 1
ATOM 2046 C C . LEU A 1 287 ? -4.595 1.102 27.907 1.00 92.94 287 LEU A C 1
ATOM 2048 O O . LEU A 1 287 ? -5.718 1.092 28.423 1.00 92.94 287 LEU A O 1
ATOM 2052 N N . VAL A 1 288 ? -3.499 1.518 28.550 1.00 93.06 288 VAL A N 1
ATOM 2053 C CA . VAL A 1 288 ? -3.502 2.054 29.922 1.00 93.06 288 VAL A CA 1
ATOM 2054 C C . VAL A 1 288 ? -4.336 3.329 29.986 1.00 93.06 288 VAL A C 1
ATOM 2056 O O . VAL A 1 288 ? -5.283 3.389 30.770 1.00 93.06 288 VAL A O 1
ATOM 2059 N N . TRP A 1 289 ? -4.096 4.288 29.087 1.00 92.38 289 TRP A N 1
ATOM 2060 C CA . TRP A 1 289 ? -4.885 5.521 29.023 1.00 92.38 289 TRP A CA 1
ATOM 2061 C C . TRP A 1 289 ? -6.384 5.217 28.875 1.00 92.38 289 TRP A C 1
ATOM 2063 O O . TRP A 1 289 ? -7.214 5.704 29.646 1.00 92.38 289 TRP A O 1
ATOM 2073 N N . ARG A 1 290 ? -6.771 4.330 27.951 1.00 87.69 290 ARG A N 1
ATOM 2074 C CA . ARG A 1 290 ? -8.187 3.964 27.759 1.00 87.69 290 ARG A CA 1
ATOM 2075 C C . ARG A 1 290 ? -8.821 3.271 28.964 1.00 87.69 290 ARG A C 1
ATOM 2077 O O . ARG A 1 290 ? -10.050 3.272 29.074 1.00 87.69 290 ARG A O 1
ATOM 2084 N N . ARG A 1 291 ? -8.042 2.601 29.816 1.00 87.12 291 ARG A N 1
ATOM 2085 C CA . ARG A 1 291 ? -8.545 2.043 31.080 1.00 87.12 291 ARG A CA 1
ATOM 2086 C C . ARG A 1 291 ? -8.793 3.175 32.073 1.00 87.12 291 ARG A C 1
ATOM 2088 O O . ARG A 1 291 ? -9.933 3.323 32.499 1.00 87.12 291 ARG A O 1
ATOM 2095 N N . SER A 1 292 ? -7.805 4.033 32.311 1.00 88.44 292 SER A N 1
ATOM 2096 C CA . SER A 1 292 ? -7.914 5.160 33.247 1.00 88.44 292 SER A CA 1
ATOM 2097 C C . SER A 1 292 ? -9.037 6.132 32.878 1.00 88.44 292 SER A C 1
ATOM 2099 O O . SER A 1 292 ? -9.846 6.494 33.726 1.00 88.44 292 SER A O 1
ATOM 2101 N N . ALA A 1 293 ? -9.180 6.480 31.595 1.00 85.69 293 ALA A N 1
ATOM 2102 C CA . ALA A 1 293 ? -10.248 7.367 31.127 1.00 85.69 293 ALA A CA 1
ATOM 2103 C C . ALA A 1 293 ? -11.656 6.764 31.290 1.00 85.69 293 ALA A C 1
ATOM 2105 O O . ALA A 1 293 ? -12.627 7.498 31.469 1.00 85.69 293 ALA A O 1
ATOM 2106 N N . ARG A 1 294 ? -11.795 5.431 31.226 1.00 85.19 294 ARG A N 1
ATOM 2107 C CA . ARG A 1 294 ? -13.075 4.755 31.495 1.00 85.19 294 ARG A CA 1
ATOM 2108 C C . ARG A 1 294 ? -13.381 4.711 32.985 1.00 85.19 294 ARG A C 1
ATOM 2110 O O . ARG A 1 294 ? -14.517 4.987 33.349 1.00 85.19 294 ARG A O 1
ATOM 2117 N N . SER A 1 295 ? -12.383 4.423 33.817 1.00 79.31 295 SER A N 1
ATOM 2118 C CA . SER A 1 295 ? -12.528 4.447 35.274 1.00 79.31 295 SER A CA 1
ATOM 2119 C C . SER A 1 295 ? -12.894 5.845 35.783 1.00 79.31 295 SER A C 1
ATOM 2121 O O . SER A 1 295 ? -13.817 5.969 36.577 1.00 79.31 295 SER A O 1
ATOM 2123 N N . ALA A 1 296 ? -12.269 6.903 35.256 1.00 77.88 296 ALA A N 1
ATOM 2124 C CA . ALA A 1 296 ? -12.591 8.288 35.614 1.00 77.88 296 ALA A CA 1
ATOM 2125 C C . ALA A 1 296 ? -14.022 8.691 35.212 1.00 77.88 296 ALA A C 1
ATOM 2127 O O . ALA A 1 296 ? -14.731 9.329 35.984 1.00 77.88 296 ALA A O 1
ATOM 2128 N N . ARG A 1 297 ? -14.487 8.275 34.024 1.00 79.12 297 ARG A N 1
ATOM 2129 C CA . ARG A 1 297 ? -15.879 8.508 33.594 1.00 79.12 297 ARG A CA 1
ATOM 2130 C C . ARG A 1 297 ? -16.892 7.728 34.430 1.00 79.12 297 ARG A C 1
ATOM 2132 O O . ARG A 1 297 ? -17.974 8.242 34.674 1.00 79.12 297 ARG A O 1
ATOM 2139 N N . ALA A 1 298 ? -16.554 6.509 34.851 1.00 76.25 298 ALA A N 1
ATOM 2140 C CA . ALA A 1 298 ? -17.400 5.727 35.748 1.00 76.25 298 ALA A CA 1
ATOM 2141 C C . ALA A 1 298 ? -17.475 6.372 37.142 1.00 76.25 298 ALA A C 1
ATOM 2143 O O . ALA A 1 298 ? -18.564 6.480 37.685 1.00 76.25 298 ALA A O 1
ATOM 2144 N N . ALA A 1 299 ? -16.357 6.876 37.674 1.00 74.06 299 ALA A N 1
ATOM 2145 C CA . ALA A 1 299 ? -16.322 7.583 38.954 1.00 74.06 299 ALA A CA 1
ATOM 2146 C C . ALA A 1 299 ? -17.113 8.906 38.928 1.00 74.06 299 ALA A C 1
ATOM 2148 O O . ALA A 1 299 ? -17.872 9.176 39.850 1.00 74.06 299 ALA A O 1
ATOM 2149 N N . GLY A 1 300 ? -17.007 9.697 37.852 1.00 68.81 300 GLY A N 1
ATOM 2150 C CA . GLY A 1 300 ? -17.765 10.949 37.701 1.00 68.81 300 GLY A CA 1
ATOM 2151 C C . GLY A 1 300 ? -19.260 10.770 37.397 1.00 68.81 300 GLY A C 1
ATOM 2152 O O . GLY A 1 300 ? -20.033 11.701 37.584 1.00 68.81 300 GLY A O 1
ATOM 2153 N N . ALA A 1 301 ? -19.687 9.587 36.940 1.00 60.84 301 ALA A N 1
ATOM 2154 C CA . ALA A 1 301 ? -21.104 9.262 36.748 1.00 60.84 301 ALA A CA 1
ATOM 2155 C C . ALA A 1 301 ? -21.801 8.804 38.046 1.00 60.84 301 ALA A C 1
ATOM 2157 O O . ALA A 1 301 ? -23.027 8.775 38.095 1.00 60.84 301 ALA A O 1
ATOM 2158 N N . VAL A 1 302 ? -21.033 8.446 39.085 1.00 59.50 302 VAL A N 1
ATOM 2159 C CA . VAL A 1 302 ? -21.538 7.982 40.392 1.00 59.50 302 VAL A CA 1
ATOM 2160 C C . VAL A 1 302 ? -21.809 9.146 41.360 1.00 59.50 302 VAL A C 1
ATOM 2162 O O . VAL A 1 302 ? -22.394 8.934 42.414 1.00 59.50 302 VAL A O 1
ATOM 2165 N N . THR A 1 303 ? -21.506 10.392 40.982 1.00 56.34 303 THR A N 1
ATOM 2166 C CA . THR A 1 303 ? -21.930 11.587 41.732 1.00 56.34 303 THR A CA 1
ATOM 2167 C C . THR A 1 303 ? -23.159 12.273 41.115 1.00 56.34 303 THR A C 1
ATOM 2169 O O . THR A 1 303 ? -23.003 13.258 40.390 1.00 56.34 303 THR A O 1
ATOM 2172 N N . PRO A 1 304 ? -24.387 11.811 41.416 1.00 51.62 304 PRO A N 1
ATOM 2173 C CA . PRO A 1 304 ? -25.558 12.674 41.493 1.00 51.62 304 PRO A CA 1
ATOM 2174 C C . PRO A 1 304 ? -26.033 12.872 42.949 1.00 51.62 304 PRO A C 1
ATOM 2176 O O . PRO A 1 304 ? -26.181 11.910 43.695 1.00 51.62 304 PRO A O 1
ATOM 2179 N N . SER A 1 305 ? -26.305 14.145 43.268 1.00 51.06 305 SER A N 1
ATOM 2180 C CA . SER A 1 305 ? -26.997 14.743 44.432 1.00 51.06 305 SER A CA 1
ATOM 2181 C C . SER A 1 305 ? -26.393 14.602 45.838 1.00 51.06 305 SER A C 1
ATOM 2183 O O . SER A 1 305 ? -26.527 13.564 46.485 1.00 51.06 305 SER A O 1
ATOM 2185 N N . ALA A 1 306 ? -25.886 15.730 46.344 1.00 44.00 306 ALA A N 1
ATOM 2186 C CA . ALA A 1 306 ? -26.353 16.309 47.604 1.00 44.00 306 ALA A CA 1
ATOM 2187 C C . ALA A 1 306 ? -26.976 17.675 47.280 1.00 44.00 306 ALA A C 1
ATOM 2189 O O . ALA A 1 306 ? -26.427 18.339 46.367 1.00 44.00 306 ALA A O 1
#

Secondary structure (DSSP, 8-state):
----PPPPPHHHHHHHHHHHHHHHHHHHHTTT-BPPP-TTBSS---GGGPPB-SS--SGGGHHHHHHHHHHHHHHHHHHHHHTTTTPPTTHHHHHHHHHHHHHHHHHHHHHHHHHTTB-SSHHHHHHHHHHHHHHHHHHHHHHHHHHHHHTS-HHHHHHHHHHHHHHHHHHHHHHHS-TT-S---HHHHHHHHHHTTHHHHHHHHHHHHH-SSSHHHHHHHHHHHHHHHHHHHHHHHHHHHHH-GGGGG-HHHHHHHHHHHHHHHHT-TTTTHHHHHHHHHHHHHHHHHHHHHHHHHHHHHS----

Solvent-accessible surface area (backbone atoms only — not comparable to full-atom values): 15175 Å² total; per-residue (Å²): 137,80,80,82,72,75,67,49,55,58,66,58,25,22,48,48,3,38,51,19,29,52,60,17,41,40,42,46,57,78,70,68,27,49,31,54,85,64,90,49,34,68,63,94,71,55,71,89,70,37,57,69,20,73,43,68,70,47,63,90,32,50,65,43,52,33,5,18,42,20,26,6,24,27,48,26,9,47,49,36,42,75,42,51,91,32,49,47,94,61,21,58,57,29,17,49,48,20,23,48,52,50,51,50,51,28,52,51,50,22,46,54,54,51,59,74,45,41,32,93,50,72,66,33,50,50,56,49,51,55,54,50,50,53,51,52,51,22,48,52,52,6,53,50,24,15,45,20,34,37,68,42,57,61,30,46,20,35,40,15,47,33,56,26,26,55,17,39,36,38,29,50,39,30,55,62,47,48,81,94,59,90,78,71,48,74,66,44,54,52,50,46,68,56,40,73,48,45,30,24,49,49,37,6,48,37,40,27,70,58,35,70,92,42,70,59,25,42,52,26,42,52,52,38,44,49,47,55,31,45,45,55,18,49,52,53,15,49,49,49,52,51,62,42,67,81,32,73,86,36,61,70,59,31,49,53,53,24,49,50,45,24,57,53,37,54,68,36,52,84,61,12,48,47,44,37,52,48,14,50,51,42,18,50,54,45,43,52,51,58,48,53,58,49,53,52,53,54,58,63,66,70,70,74,85,132

pLDDT: mean 91.67, std 9.43, range [42.03, 98.81]

Nearest PDB structures (foldseek):
  4bmq-assembly1_A  TM=3.759E-01  e=8.605E+00  Bacillus cereus

Foldseek 3Di:
DDPDDAADDLVVLLVQLQVLLVLLLLLCVVVVQFAPADPQFPDGDDSVRGDHASDNQALQCLLLLLLSLQLSLLSSLQCLQVCVSRYDVCSLVSSLVSNLVSLVVRLVRNLVSLVVGGDPDPVSVVSSVVSSVSNVVSNVNSSLLSCQSNPNDLLSNLLSQLSNQSSNLSNVLSNLVPPPDPDRDPVSVVVNVVSVLRSLLSSLVSLLVSDDPDPSSVVSNVVSLVCQQQVLLLVQLSSQLSVDPVCPVPVVVSVVVSVVSSVVQSPPCVRGVPSSVSSNVSNVVSNVVVVVVVVVVVVVVPDDDD

Sequence (306 aa):
MTASARPLNLLLCVAIGVAAAIVGLLPWIVTGMRLPLQNAWAAAVMPDDMPIALLPFSPYTLILMAGMLVTGAAVGGTAGRLLRRRLPRGGVSAIAGGVLAVQVLAVVQTSVAVLGGLRQDVEGRLYFAAILGAIVLSVLLGALTLWLVAVAPRAGAVIGFTLAALAAEQWAAGLIVAPFSISATPFALWLAAALRWLPSVAVGIAIAWCGLRTVGGAVAAVGSLLFLWVAPATTSAIGMAAGTRVYWRFPAEMLAAARGVFVSALMIPSLSLLPVVLALTVAAVGLVWRRSARSARAAGAVTPSA

Mean predicted aligned error: 5.44 Å

Radius of gyration: 21.96 Å; Cα contacts (8 Å, |Δi|>4): 451; chains: 1; bounding box: 53×39×77 Å